Protein AF-0000000079921596 (afdb_homodimer)

Radius of gyration: 20.69 Å; Cα contacts (8 Å, |Δi|>4): 671; chains: 2; bounding box: 43×62×48 Å

Organism: NCBI:txid2079792

Nearest PDB structures (foldseek):
  1vl7-assembly1_B  TM=7.377E-01  e=8.335E-08  Nostoc sp. PCC 7120 = FACHB-418
  6vna-assembly1_A  TM=6.870E-01  e=4.150E-07  Paracoccus denitrificans PD1222
  6vna-assembly1_C  TM=7.448E-01  e=1.090E-05  Paracoccus denitrificans PD1222
  2ig6-assembly1_B  TM=7.227E-01  e=8.664E-06  Clostridium acetobutylicum
  2ig6-assembly1_A  TM=6.206E-01  e=4.112E-06  Clostridium acetobutylicum

Foldseek 3Di:
DDFDEKDFADDDLVVVLVVQLQFFWKKKWFADPVGDTDIDTFGWHAFPVGKIKGKAACPDPRNVRCCVPQWMKMKTDDPDNQDWIKIFIWGKDKAWPPRCQVVVLRGCCSHPNDDPDSVVVSVVCVVVGMMMIITDTDDMTTTIGDTDHPVRSVVVVVD/DDFDEKDFADDDLVVVLVVQLQFFWKKKWFADPVGDTDIDTFGWHAFPVGKIKGKAACPDPRNVRCCVPQWMKMKTDDPDNQDWIKIFIWGKDKAWPPRCLVVVLRGCCSHPNDDPDSVVVSVVCVVVGMMMIITDTDDMTTTIGDTDHPVRSVVVVVD

Structure (mmCIF, N/CA/C/O backbone):
data_AF-0000000079921596-model_v1
#
loop_
_entity.id
_entity.type
_entity.pdbx_description
1 polymer 'PPOX class F420-dependent oxidoreductase'
#
loop_
_atom_site.group_PDB
_atom_site.id
_atom_site.type_symbol
_atom_site.label_atom_id
_atom_site.label_alt_id
_atom_site.label_comp_id
_atom_site.label_asym_id
_atom_site.label_entity_id
_atom_site.label_seq_id
_atom_site.pdbx_PDB_ins_code
_atom_site.Cartn_x
_atom_site.Cartn_y
_atom_site.Cartn_z
_atom_site.occupancy
_atom_site.B_iso_or_equiv
_atom_site.auth_seq_id
_atom_site.auth_comp_id
_atom_site.auth_asym_id
_atom_site.auth_atom_id
_atom_site.pdbx_PDB_model_num
ATOM 1 N N . MET A 1 1 ? -17.672 24.047 -3.58 1 52.25 1 MET A N 1
ATOM 2 C CA . MET A 1 1 ? -17.781 22.641 -3.938 1 52.25 1 MET A CA 1
ATOM 3 C C . MET A 1 1 ? -17.984 21.781 -2.697 1 52.25 1 MET A C 1
ATOM 5 O O . MET A 1 1 ? -17.578 22.156 -1.599 1 52.25 1 MET A O 1
ATOM 9 N N . ALA A 1 2 ? -18.875 20.734 -2.793 1 68.12 2 ALA A N 1
ATOM 10 C CA . ALA A 1 2 ? -19.25 19.953 -1.618 1 68.12 2 ALA A CA 1
ATOM 11 C C . ALA A 1 2 ? -18.062 19.188 -1.064 1 68.12 2 ALA A C 1
ATOM 13 O O . ALA A 1 2 ? -17.25 18.656 -1.827 1 68.12 2 ALA A O 1
ATOM 14 N N . ARG A 1 3 ? -17.859 19.297 0.279 1 84.12 3 ARG A N 1
ATOM 15 C CA . ARG A 1 3 ? -16.812 18.578 0.989 1 84.12 3 ARG A CA 1
ATOM 16 C C . ARG A 1 3 ? -16.984 17.062 0.854 1 84.12 3 ARG A C 1
ATOM 18 O O . ARG A 1 3 ? -18.094 16.547 0.995 1 84.12 3 ARG A O 1
ATOM 25 N N . THR A 1 4 ? -15.906 16.359 0.378 1 88.38 4 THR A N 1
ATOM 26 C CA . THR A 1 4 ? -15.93 14.906 0.362 1 88.38 4 THR A CA 1
ATOM 27 C C . THR A 1 4 ? -15.734 14.352 1.77 1 88.38 4 THR A C 1
ATOM 29 O O . THR A 1 4 ? -14.695 14.57 2.393 1 88.38 4 THR A O 1
ATOM 32 N N . ILE A 1 5 ? -16.75 13.594 2.223 1 93.5 5 ILE A N 1
ATOM 33 C CA . ILE A 1 5 ? -16.703 13.055 3.576 1 93.5 5 ILE A CA 1
ATOM 34 C C . ILE A 1 5 ? -16.094 11.656 3.551 1 93.5 5 ILE A C 1
ATOM 36 O O . ILE A 1 5 ? -16.469 10.82 2.719 1 93.5 5 ILE A O 1
ATOM 40 N N . ALA A 1 6 ? -15.164 11.461 4.473 1 94.56 6 ALA A N 1
ATOM 41 C CA . ALA A 1 6 ? -14.57 10.133 4.621 1 94.56 6 ALA A CA 1
ATOM 42 C C . ALA A 1 6 ? -15.617 9.117 5.078 1 94.56 6 ALA A C 1
ATOM 44 O O . ALA A 1 6 ? -16.469 9.43 5.906 1 94.56 6 ALA A O 1
ATOM 45 N N . THR A 1 7 ? -15.547 7.938 4.578 1 94.69 7 THR A N 1
ATOM 46 C CA . THR A 1 7 ? -16.438 6.863 5.008 1 94.69 7 THR A CA 1
ATOM 47 C C . THR A 1 7 ? -15.625 5.676 5.527 1 94.69 7 THR A C 1
ATOM 49 O O . THR A 1 7 ? -14.477 5.48 5.137 1 94.69 7 THR A O 1
ATOM 52 N N . SER A 1 8 ? -16.156 4.934 6.449 1 96.81 8 SER A N 1
ATOM 53 C CA . SER A 1 8 ? -15.68 3.676 7.008 1 96.81 8 SER A CA 1
ATOM 54 C C . SER A 1 8 ? -16.828 2.707 7.254 1 96.8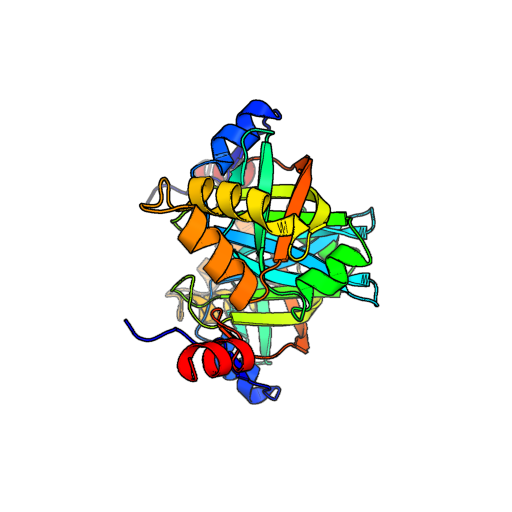1 8 SER A C 1
ATOM 56 O O . SER A 1 8 ? -17.547 2.826 8.25 1 96.81 8 SER A O 1
ATOM 58 N N . THR A 1 9 ? -16.969 1.777 6.395 1 98.06 9 THR A N 1
ATOM 59 C CA . THR A 1 9 ? -18.109 0.864 6.453 1 98.06 9 THR A CA 1
ATOM 60 C C . THR A 1 9 ? -17.672 -0.512 6.945 1 98.06 9 THR A C 1
ATOM 62 O O . THR A 1 9 ? -16.922 -1.216 6.262 1 98.06 9 THR A O 1
ATOM 65 N N . THR A 1 10 ? -18.109 -0.869 8.18 1 98.56 10 THR A N 1
ATOM 66 C CA . THR A 1 10 ? -17.844 -2.209 8.695 1 98.56 10 THR A CA 1
ATOM 67 C C . THR A 1 10 ? -18.609 -3.256 7.883 1 98.56 10 THR A C 1
ATOM 69 O O . THR A 1 10 ? -19.797 -3.09 7.613 1 98.56 10 THR A O 1
ATOM 72 N N . VAL A 1 11 ? -17.922 -4.285 7.535 1 98.75 11 VAL A N 1
ATOM 73 C CA . VAL A 1 11 ? -18.5 -5.297 6.656 1 98.75 11 VAL A CA 1
ATOM 74 C C . VAL A 1 11 ? -18.203 -6.691 7.207 1 98.75 11 VAL A C 1
ATOM 76 O O . VAL A 1 11 ? -17.25 -6.879 7.953 1 98.75 11 VAL A O 1
ATOM 79 N N . ASP A 1 12 ? -19.047 -7.621 6.859 1 98.5 12 ASP A N 1
ATOM 80 C CA . ASP A 1 12 ? -18.75 -9.008 7.203 1 98.5 12 ASP A CA 1
ATOM 81 C C . ASP A 1 12 ? -17.938 -9.688 6.102 1 98.5 12 ASP A C 1
ATOM 83 O O . ASP A 1 12 ? -17.531 -9.039 5.141 1 98.5 12 ASP A O 1
ATOM 87 N N . ARG A 1 13 ? -17.688 -10.93 6.242 1 98.19 13 ARG A N 1
ATOM 88 C CA . ARG A 1 13 ? -16.812 -11.664 5.336 1 98.19 13 ARG A CA 1
ATOM 89 C C . ARG A 1 13 ? -17.359 -11.664 3.916 1 98.19 13 ARG A C 1
ATOM 91 O O . ARG A 1 13 ? -16.625 -11.43 2.957 1 98.19 13 ARG A O 1
ATOM 98 N N . ASP A 1 14 ? -18.641 -11.969 3.779 1 98.56 14 ASP A N 1
ATOM 99 C CA . ASP A 1 14 ? -19.219 -12.008 2.443 1 98.56 14 ASP A CA 1
ATOM 100 C C . ASP A 1 14 ? -19.156 -10.641 1.773 1 98.56 14 ASP A C 1
ATOM 102 O O . ASP A 1 14 ? -18.859 -10.539 0.581 1 98.56 14 ASP A O 1
ATOM 106 N N . GLU A 1 15 ? -19.406 -9.625 2.516 1 98.81 15 GLU A N 1
ATOM 107 C CA . GLU A 1 15 ? -19.406 -8.258 1.993 1 98.81 15 GLU A CA 1
ATOM 108 C C . GLU A 1 15 ? -18.016 -7.832 1.558 1 98.81 15 GLU A C 1
ATOM 110 O O . GLU A 1 15 ? -17.859 -7.172 0.527 1 98.81 15 GLU A O 1
ATOM 115 N N . VAL A 1 16 ? -17.047 -8.164 2.369 1 98.88 16 VAL A N 1
ATOM 116 C CA . VAL A 1 16 ? -15.695 -7.754 1.996 1 98.88 16 VAL A CA 1
ATOM 117 C C . VAL A 1 16 ? -15.242 -8.531 0.766 1 98.88 16 VAL A C 1
ATOM 119 O O . VAL A 1 16 ? -14.57 -7.988 -0.112 1 98.88 16 VAL A O 1
ATOM 122 N N . LEU A 1 17 ? -15.586 -9.773 0.654 1 98.88 17 LEU A N 1
ATOM 123 C CA . LEU A 1 17 ? -15.227 -10.562 -0.521 1 98.88 17 LEU A CA 1
ATOM 124 C C . LEU A 1 17 ? -15.914 -10.016 -1.77 1 98.88 17 LEU A C 1
ATOM 126 O O . LEU A 1 17 ? -15.305 -9.945 -2.836 1 98.88 17 LEU A O 1
ATOM 130 N N . ASP A 1 18 ? -17.203 -9.633 -1.634 1 98.75 18 ASP A N 1
ATOM 131 C CA . ASP A 1 18 ? -17.922 -9.031 -2.75 1 98.75 18 ASP A CA 1
ATOM 132 C C . ASP A 1 18 ? -17.234 -7.75 -3.223 1 98.75 18 ASP A C 1
ATOM 134 O O . ASP A 1 18 ? -17.188 -7.465 -4.422 1 98.75 18 ASP A O 1
ATOM 138 N N . PHE A 1 19 ? -16.781 -7.066 -2.289 1 98.88 19 PHE A N 1
ATOM 139 C CA . PHE A 1 19 ? -16.109 -5.801 -2.602 1 98.88 19 PHE A CA 1
ATOM 140 C C . PHE A 1 19 ? -14.82 -6.039 -3.369 1 98.88 19 PHE A C 1
ATOM 142 O O . PHE A 1 19 ? -14.516 -5.324 -4.324 1 98.88 19 PHE A O 1
ATOM 149 N N . ILE A 1 20 ? -14.008 -7.102 -2.969 1 98.88 20 ILE A N 1
ATOM 150 C CA . ILE A 1 20 ? -12.656 -7.203 -3.506 1 98.88 20 ILE A CA 1
ATOM 151 C C . ILE A 1 20 ? -12.656 -8.094 -4.746 1 98.88 20 ILE A C 1
ATOM 153 O O . ILE A 1 20 ? -11.719 -8.062 -5.543 1 98.88 20 ILE A O 1
ATOM 157 N N . ARG A 1 21 ? -13.633 -8.852 -5.012 1 98.62 21 ARG A N 1
ATOM 158 C CA . ARG A 1 21 ? -13.656 -9.812 -6.109 1 98.62 21 ARG A CA 1
ATOM 159 C C . ARG A 1 21 ? -13.461 -9.117 -7.453 1 98.62 21 ARG A C 1
ATOM 161 O O . ARG A 1 21 ? -12.68 -9.578 -8.289 1 98.62 21 ARG A O 1
ATOM 168 N N . PRO A 1 22 ? -14.117 -7.988 -7.727 1 98.31 22 PRO A N 1
ATOM 169 C CA . PRO A 1 22 ? -13.93 -7.352 -9.031 1 98.31 22 PRO A CA 1
ATOM 170 C C . PRO A 1 22 ? -12.719 -6.426 -9.062 1 98.31 22 PRO A C 1
ATOM 172 O O . PRO A 1 22 ? -12.516 -5.703 -10.047 1 98.31 22 PRO A O 1
ATOM 175 N N . ARG A 1 23 ? -11.922 -6.391 -8.07 1 98.5 23 ARG A N 1
ATOM 176 C CA . ARG A 1 23 ? -10.789 -5.469 -7.965 1 98.5 23 ARG A CA 1
ATOM 177 C C . ARG A 1 23 ? -9.469 -6.223 -7.965 1 98.5 23 ARG A C 1
ATOM 179 O O . ARG A 1 23 ? -9.312 -7.219 -7.258 1 98.5 23 ARG A O 1
ATOM 186 N N . HIS A 1 24 ? -8.438 -5.676 -8.75 1 98.56 24 HIS A N 1
ATOM 187 C CA . HIS A 1 24 ? -7.246 -6.484 -8.992 1 98.56 24 HIS A CA 1
ATOM 188 C C . HIS A 1 24 ? -5.977 -5.699 -8.68 1 98.56 24 HIS A C 1
ATOM 190 O O . HIS A 1 24 ? -4.867 -6.227 -8.805 1 98.56 24 HIS A O 1
ATOM 196 N N . ARG A 1 25 ? -6.051 -4.414 -8.328 1 98.56 25 ARG A N 1
ATOM 197 C CA . ARG A 1 25 ? -4.91 -3.631 -7.863 1 98.56 25 ARG A CA 1
ATOM 198 C C . ARG A 1 25 ? -4.727 -3.771 -6.355 1 98.56 25 ARG A C 1
ATOM 200 O O . ARG A 1 25 ? -5.582 -3.346 -5.578 1 98.56 25 ARG A O 1
ATOM 207 N N . MET A 1 26 ? -3.617 -4.402 -5.949 1 98.81 26 MET A N 1
ATOM 208 C CA . MET A 1 26 ? -3.393 -4.727 -4.543 1 98.81 26 MET A CA 1
ATOM 209 C C . MET A 1 26 ? -1.971 -4.375 -4.125 1 98.81 26 MET A C 1
ATOM 211 O O . MET A 1 26 ? -1.068 -4.312 -4.961 1 98.81 26 MET A O 1
ATOM 215 N N . LEU A 1 27 ? -1.757 -4.035 -2.936 1 98.88 27 LEU A N 1
ATOM 216 C CA . LEU A 1 27 ? -0.451 -3.988 -2.287 1 98.88 27 LEU A CA 1
ATOM 217 C C . LEU A 1 27 ? -0.308 -5.113 -1.271 1 98.88 27 LEU A C 1
ATOM 219 O O . LEU A 1 27 ? -1.13 -5.242 -0.36 1 98.88 27 LEU A O 1
ATOM 223 N N . LEU A 1 28 ? 0.702 -5.934 -1.422 1 98.94 28 LEU A N 1
ATOM 224 C CA . LEU A 1 28 ? 0.987 -7.016 -0.485 1 98.94 28 LEU A CA 1
ATOM 225 C C . LEU A 1 28 ? 2.102 -6.621 0.478 1 98.94 28 LEU A C 1
ATOM 227 O O . LEU A 1 28 ? 3.164 -6.164 0.052 1 98.94 28 LEU A O 1
ATOM 231 N N . ALA A 1 29 ? 1.828 -6.773 1.72 1 98.94 29 ALA A N 1
ATOM 232 C CA . ALA A 1 29 ? 2.855 -6.633 2.748 1 98.94 29 ALA A CA 1
ATOM 233 C C . ALA A 1 29 ? 3.234 -7.988 3.338 1 98.94 29 ALA A C 1
ATOM 235 O O . ALA A 1 29 ? 2.381 -8.703 3.867 1 98.94 29 ALA A O 1
ATOM 236 N N . THR A 1 30 ? 4.445 -8.344 3.184 1 98.88 30 THR A N 1
ATOM 237 C CA . THR A 1 30 ? 5.055 -9.477 3.875 1 98.88 30 THR A CA 1
ATOM 238 C C . THR A 1 30 ? 6.07 -8.992 4.906 1 98.88 30 THR A C 1
ATOM 240 O O . THR A 1 30 ? 6.293 -7.785 5.051 1 98.88 30 THR A O 1
ATOM 243 N N . THR A 1 31 ? 6.633 -9.922 5.656 1 98.44 31 THR A N 1
ATOM 244 C CA . THR A 1 31 ? 7.5 -9.523 6.762 1 98.44 31 THR A CA 1
ATOM 245 C C . THR A 1 31 ? 8.961 -9.828 6.434 1 98.44 31 THR A C 1
ATOM 247 O O . THR A 1 31 ? 9.32 -10.977 6.164 1 98.44 31 THR A O 1
ATOM 250 N N . ARG A 1 32 ? 9.812 -8.773 6.52 1 97.31 32 ARG A N 1
ATOM 251 C CA . ARG A 1 32 ? 11.25 -8.961 6.363 1 97.31 32 ARG A CA 1
ATOM 252 C C . ARG A 1 32 ? 11.836 -9.703 7.559 1 97.31 32 ARG A C 1
ATOM 254 O O . ARG A 1 32 ? 11.164 -9.891 8.578 1 97.31 32 ARG A O 1
ATOM 261 N 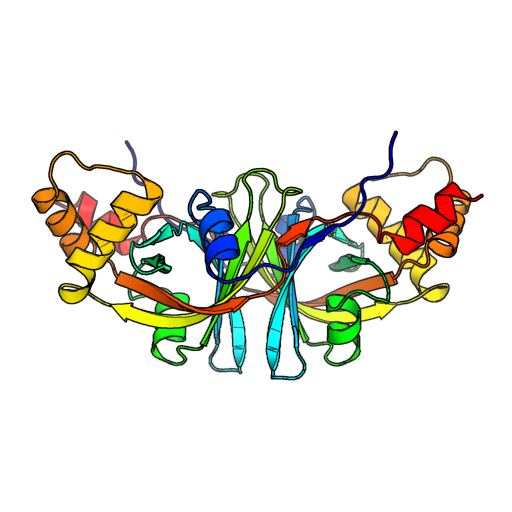N . ALA A 1 33 ? 13.094 -10.086 7.402 1 96.25 33 ALA A N 1
ATOM 262 C CA . ALA A 1 33 ? 13.789 -10.789 8.477 1 96.25 33 ALA A CA 1
ATOM 263 C C . ALA A 1 33 ? 13.891 -9.922 9.727 1 96.25 33 ALA A C 1
ATOM 265 O O . ALA A 1 33 ? 13.914 -10.438 10.852 1 96.25 33 ALA A O 1
ATOM 266 N N . ASP A 1 34 ? 13.883 -8.648 9.617 1 94.31 34 ASP A N 1
ATOM 267 C CA . ASP A 1 34 ? 14.016 -7.75 10.75 1 94.31 34 ASP A CA 1
ATOM 268 C C . ASP A 1 34 ? 12.656 -7.402 11.352 1 94.31 34 ASP A C 1
ATOM 270 O O . ASP A 1 34 ? 12.555 -6.547 12.227 1 94.31 34 ASP A O 1
ATOM 274 N N . GLY A 1 35 ? 11.641 -7.949 10.797 1 95.31 35 GLY A N 1
ATOM 275 C CA . GLY A 1 35 ? 10.312 -7.777 11.352 1 95.31 35 GLY A CA 1
ATOM 276 C C . GLY A 1 35 ? 9.531 -6.656 10.688 1 95.31 35 GLY A C 1
ATOM 277 O O . GLY A 1 35 ? 8.328 -6.508 10.93 1 95.31 35 GLY A O 1
ATOM 278 N N . ARG A 1 36 ? 10.188 -5.875 9.867 1 96 36 ARG A N 1
ATOM 279 C CA . ARG A 1 36 ? 9.531 -4.754 9.195 1 96 36 ARG A CA 1
ATOM 280 C C . ARG A 1 36 ? 8.812 -5.219 7.93 1 96 36 ARG A C 1
ATOM 282 O O . ARG A 1 36 ? 9.102 -6.297 7.41 1 96 36 ARG A O 1
ATOM 289 N N . PRO A 1 37 ? 7.918 -4.43 7.484 1 98.44 37 PRO A N 1
ATOM 290 C CA . PRO A 1 37 ? 7.176 -4.863 6.297 1 98.44 37 PRO A CA 1
ATOM 291 C C . PRO A 1 37 ? 7.984 -4.723 5.012 1 98.44 37 PRO A C 1
ATOM 293 O O . PRO A 1 37 ? 8.773 -3.785 4.875 1 98.44 37 PRO A O 1
ATOM 296 N N . GLN A 1 38 ? 7.895 -5.648 4.148 1 98.69 38 GLN A N 1
ATOM 297 C CA . GLN A 1 38 ? 8.242 -5.566 2.732 1 98.69 38 GLN A CA 1
ATOM 298 C C . GLN A 1 38 ? 6.992 -5.477 1.863 1 98.69 38 GLN A C 1
ATOM 300 O O . GLN A 1 38 ? 6.145 -6.375 1.887 1 98.69 38 GLN A O 1
ATOM 305 N N . MET A 1 39 ? 6.883 -4.363 1.099 1 98.81 39 MET A N 1
ATOM 306 C CA . MET A 1 39 ? 5.629 -4.094 0.401 1 98.81 39 MET A CA 1
ATOM 307 C C . MET A 1 39 ? 5.848 -4.039 -1.107 1 98.81 39 MET A C 1
ATOM 309 O O . MET A 1 39 ? 6.859 -3.508 -1.573 1 98.81 39 MET A O 1
ATOM 313 N N . SER A 1 40 ? 4.836 -4.523 -1.838 1 98.06 40 SER A N 1
ATOM 314 C CA . SER A 1 40 ? 4.922 -4.512 -3.295 1 98.06 40 SER A CA 1
ATOM 315 C C . SER A 1 40 ? 3.539 -4.387 -3.93 1 98.06 40 SER A C 1
ATOM 317 O O . SER A 1 40 ? 2.598 -5.066 -3.516 1 98.06 40 SER A O 1
ATOM 319 N N . PRO A 1 41 ? 3.408 -3.49 -4.926 1 98.31 41 PRO A N 1
ATOM 320 C CA . PRO A 1 41 ? 2.199 -3.561 -5.75 1 98.31 41 PRO A CA 1
ATOM 321 C C . PRO A 1 41 ? 2.104 -4.859 -6.547 1 98.31 41 PRO A C 1
ATOM 323 O O . PRO A 1 41 ? 3.1 -5.316 -7.109 1 98.31 41 PRO A O 1
ATOM 326 N N . VAL A 1 42 ? 0.919 -5.434 -6.535 1 98.38 42 VAL A N 1
ATOM 327 C CA . VAL A 1 42 ? 0.708 -6.699 -7.223 1 98.38 42 VAL A CA 1
ATOM 328 C C . VAL A 1 42 ? -0.663 -6.703 -7.895 1 98.38 42 VAL A C 1
ATOM 330 O O . VAL A 1 42 ? -1.531 -5.895 -7.551 1 98.38 42 VAL A O 1
ATOM 333 N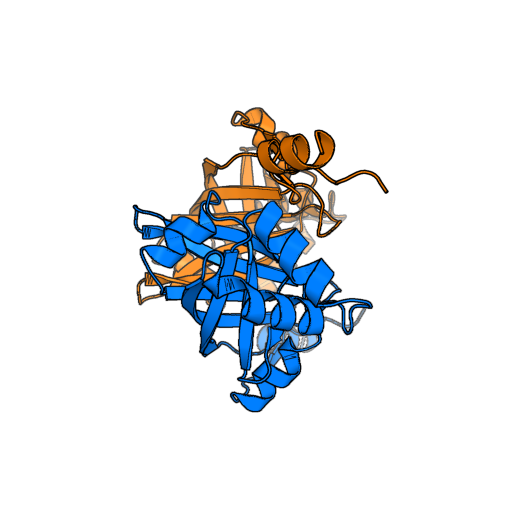 N . THR A 1 43 ? -0.773 -7.512 -8.906 1 98 43 THR A N 1
ATOM 334 C CA . THR A 1 43 ? -2.086 -7.926 -9.391 1 98 43 THR A CA 1
ATOM 335 C C . THR A 1 43 ? -2.562 -9.18 -8.656 1 98 43 THR A C 1
ATOM 337 O O . THR A 1 43 ? -1.802 -10.133 -8.492 1 98 43 THR A O 1
ATOM 340 N N . GLY A 1 44 ? -3.779 -9.18 -8.148 1 98.69 44 GLY A N 1
ATOM 341 C CA . GLY A 1 44 ? -4.336 -10.336 -7.469 1 98.69 44 GLY A CA 1
ATOM 342 C C . GLY A 1 44 ? -5.82 -10.523 -7.727 1 98.69 44 GLY A C 1
ATOM 343 O O . GLY A 1 44 ? -6.465 -9.656 -8.32 1 98.69 44 GLY A O 1
ATOM 344 N N . GLY A 1 45 ? -6.336 -11.641 -7.379 1 98.75 45 GLY A N 1
ATOM 345 C CA . GLY A 1 45 ? -7.746 -11.984 -7.453 1 98.75 45 GLY A CA 1
ATOM 346 C C . GLY A 1 45 ? -8.234 -12.75 -6.238 1 98.75 45 GLY A C 1
ATOM 347 O O . GLY A 1 45 ? -7.504 -12.906 -5.262 1 98.75 45 GLY A O 1
ATOM 348 N N . VAL A 1 46 ? -9.516 -13.086 -6.293 1 98.88 46 VAL A N 1
ATOM 349 C CA . VAL A 1 46 ? -10.148 -13.883 -5.246 1 98.88 46 VAL A CA 1
ATOM 350 C C . VAL A 1 46 ? -10.688 -15.18 -5.836 1 98.88 46 VAL A C 1
ATOM 352 O O . VAL A 1 46 ? -11.547 -15.164 -6.719 1 98.88 46 VAL A O 1
ATOM 355 N N . ASP A 1 47 ? -10.164 -16.312 -5.344 1 98.56 47 ASP A N 1
ATOM 356 C CA . ASP A 1 47 ? -10.586 -17.578 -5.914 1 98.56 47 ASP A CA 1
ATOM 357 C C . ASP A 1 47 ? -11.945 -18.016 -5.363 1 98.56 47 ASP A C 1
ATOM 359 O O . ASP A 1 47 ? -12.562 -17.281 -4.586 1 98.56 47 ASP A O 1
ATOM 363 N N . ALA A 1 48 ? -12.422 -19.172 -5.734 1 97.31 48 ALA A N 1
ATOM 364 C CA . ALA A 1 48 ? -13.766 -19.641 -5.418 1 97.31 48 ALA A CA 1
ATOM 365 C C . ALA A 1 48 ? -13.938 -19.844 -3.916 1 97.31 48 ALA A C 1
ATOM 367 O O . ALA A 1 48 ? -15.055 -19.75 -3.396 1 97.31 48 ALA A O 1
ATOM 368 N N . GLU A 1 49 ? -12.891 -20.094 -3.195 1 97.62 49 GLU A N 1
ATOM 369 C CA . GLU A 1 49 ? -12.953 -20.344 -1.76 1 97.62 49 GLU A CA 1
ATOM 370 C C . GLU A 1 49 ? -12.805 -19.062 -0.965 1 97.62 49 GLU A C 1
ATOM 372 O O . GLU A 1 49 ? -12.836 -19.078 0.267 1 97.62 49 GLU A O 1
ATOM 377 N N . GLY A 1 50 ? -12.633 -17.953 -1.623 1 98.56 50 GLY A N 1
ATOM 378 C CA . GLY A 1 50 ? -12.539 -16.656 -0.961 1 98.56 50 GLY A CA 1
ATOM 379 C C . GLY A 1 50 ? -11.125 -16.312 -0.543 1 98.56 50 GLY A C 1
ATOM 380 O O . GLY A 1 50 ? -10.93 -15.477 0.342 1 98.56 50 GLY A O 1
ATOM 381 N N . ARG A 1 51 ? -10.164 -17 -1.102 1 98.88 51 ARG A N 1
ATOM 382 C CA . ARG A 1 51 ? -8.766 -16.672 -0.83 1 98.88 51 ARG A CA 1
ATOM 383 C C . ARG A 1 51 ? -8.219 -15.695 -1.86 1 98.88 51 ARG A C 1
ATOM 385 O O . ARG A 1 51 ? -8.609 -15.734 -3.031 1 98.88 51 ARG A O 1
ATOM 392 N N . ILE A 1 52 ? -7.316 -14.828 -1.404 1 98.94 52 ILE A N 1
ATOM 393 C CA . ILE A 1 52 ? -6.605 -13.945 -2.32 1 98.94 52 ILE A CA 1
ATOM 394 C C . ILE A 1 52 ? -5.453 -14.695 -2.979 1 98.94 52 ILE A C 1
ATOM 396 O O . ILE A 1 52 ? -4.676 -15.375 -2.299 1 98.94 52 ILE A O 1
ATOM 400 N N . VAL A 1 53 ? -5.355 -14.602 -4.332 1 98.94 53 VAL A N 1
ATOM 401 C CA . VAL A 1 53 ? -4.332 -15.328 -5.082 1 98.94 53 VAL A CA 1
ATOM 402 C C . VAL A 1 53 ? -3.494 -14.336 -5.891 1 98.94 53 VAL A C 1
ATOM 404 O O . VAL A 1 53 ? -4.035 -13.445 -6.547 1 98.94 53 VAL A O 1
ATOM 407 N N . ILE A 1 54 ? -2.197 -14.516 -5.812 1 98.94 54 ILE A N 1
ATOM 408 C CA . ILE A 1 54 ? -1.213 -13.648 -6.449 1 98.94 54 ILE A CA 1
ATOM 409 C C . ILE A 1 54 ? -0.161 -14.492 -7.164 1 98.94 54 ILE A C 1
ATOM 411 O O . ILE A 1 54 ? 0.455 -15.367 -6.555 1 98.94 54 ILE A O 1
ATOM 415 N N . SER A 1 55 ? 0.033 -14.242 -8.453 1 98.75 55 SER A N 1
ATOM 416 C CA . SER A 1 55 ? 1.095 -14.883 -9.219 1 98.75 55 SER A CA 1
ATOM 417 C C . SER A 1 55 ? 2.436 -14.195 -8.992 1 98.75 55 SER A C 1
ATOM 419 O O . SER A 1 55 ? 2.506 -12.961 -8.961 1 98.75 55 SER A O 1
ATOM 421 N N . THR A 1 56 ? 3.465 -14.945 -8.797 1 98.38 56 THR A N 1
ATOM 422 C CA . THR A 1 56 ? 4.793 -14.406 -8.523 1 98.38 56 THR A CA 1
ATOM 423 C C . THR A 1 56 ? 5.875 -15.391 -8.945 1 98.38 56 THR A C 1
ATOM 425 O O . THR A 1 56 ? 5.66 -16.219 -9.828 1 98.38 56 THR A O 1
ATOM 428 N N . TYR A 1 57 ? 7.082 -15.18 -8.555 1 97.75 57 TYR A N 1
ATOM 429 C CA . TYR A 1 57 ? 8.242 -16.016 -8.82 1 97.75 57 TYR A CA 1
ATOM 430 C C . TYR A 1 57 ? 8.953 -16.391 -7.527 1 97.75 57 TYR A C 1
ATOM 432 O O . TYR A 1 57 ? 8.945 -15.625 -6.566 1 97.75 57 TYR A O 1
ATOM 440 N N . PRO A 1 58 ? 9.594 -17.547 -7.562 1 97.25 58 PRO A N 1
ATOM 441 C CA . PRO A 1 58 ? 10.25 -18.031 -6.344 1 97.25 58 PRO A CA 1
ATOM 442 C C . PRO A 1 58 ? 11.328 -17.062 -5.844 1 97.25 58 PRO A C 1
ATOM 444 O O . PRO A 1 58 ? 11.562 -16.969 -4.637 1 97.25 58 PRO A O 1
ATOM 447 N N . ALA A 1 59 ? 11.938 -16.328 -6.715 1 94.88 59 ALA A N 1
ATOM 448 C CA . ALA A 1 59 ? 13.125 -15.555 -6.352 1 94.88 59 ALA A CA 1
ATOM 449 C C . ALA A 1 59 ? 12.727 -14.195 -5.773 1 94.88 59 ALA A C 1
ATOM 451 O O . ALA A 1 59 ? 13.586 -13.445 -5.293 1 94.88 59 ALA A O 1
ATOM 452 N N . ARG A 1 60 ? 11.477 -13.883 -5.836 1 96.56 60 ARG A N 1
ATOM 453 C CA . ARG A 1 60 ? 11.047 -12.578 -5.34 1 96.56 60 ARG A CA 1
ATOM 454 C C . ARG A 1 60 ? 11.078 -12.531 -3.816 1 96.56 60 ARG A C 1
ATOM 456 O O . ARG A 1 60 ? 10.742 -13.516 -3.154 1 96.56 60 ARG A O 1
ATOM 463 N N . SER A 1 61 ? 11.391 -11.367 -3.232 1 96.88 61 SER A N 1
ATOM 464 C CA . SER A 1 61 ? 11.445 -11.172 -1.788 1 96.88 61 SER A CA 1
ATOM 465 C C . SER A 1 61 ? 10.117 -11.539 -1.127 1 96.88 61 SER A C 1
ATOM 467 O O . SER A 1 61 ? 10.102 -12.188 -0.079 1 96.88 61 SER A O 1
ATOM 469 N N . LYS A 1 62 ? 8.977 -11.141 -1.727 1 98.12 62 LYS A N 1
ATOM 470 C CA . LYS A 1 62 ? 7.672 -11.414 -1.144 1 98.12 62 LYS A CA 1
ATOM 471 C C . LYS A 1 62 ? 7.438 -12.922 -1.011 1 98.12 62 LYS A C 1
ATOM 473 O O . LYS A 1 62 ? 6.828 -13.375 -0.041 1 98.12 62 LYS A O 1
ATOM 478 N N . THR A 1 63 ? 7.887 -13.664 -1.993 1 98.5 63 THR A N 1
ATOM 479 C CA . THR A 1 63 ? 7.73 -15.117 -1.952 1 98.5 63 THR A CA 1
ATOM 480 C C . THR A 1 63 ? 8.531 -15.719 -0.797 1 98.5 63 THR A C 1
ATOM 482 O O . THR A 1 63 ? 7.992 -16.5 -0.005 1 98.5 63 THR A O 1
ATOM 485 N N . ARG A 1 64 ? 9.773 -15.328 -0.683 1 98.38 64 ARG A N 1
ATOM 486 C CA . ARG A 1 64 ? 10.641 -15.812 0.389 1 98.38 64 ARG A CA 1
ATOM 487 C C . ARG A 1 64 ? 10.102 -15.398 1.755 1 98.38 64 ARG A C 1
ATOM 489 O O . ARG A 1 64 ? 10.062 -16.203 2.684 1 98.38 64 ARG A O 1
ATOM 496 N N . ASN A 1 65 ? 9.727 -14.164 1.877 1 98.81 65 ASN A N 1
ATOM 497 C CA . ASN A 1 65 ? 9.18 -13.656 3.133 1 98.81 65 ASN A CA 1
ATOM 498 C C . ASN A 1 65 ? 7.938 -14.43 3.559 1 98.81 65 ASN A C 1
ATOM 500 O O . ASN A 1 65 ? 7.824 -14.844 4.715 1 98.81 65 ASN A O 1
ATOM 504 N N . ALA A 1 66 ? 7 -14.625 2.588 1 98.81 66 ALA A N 1
ATOM 505 C CA . ALA A 1 66 ? 5.734 -15.289 2.889 1 98.81 66 ALA A CA 1
ATOM 506 C C . ALA A 1 66 ? 5.953 -16.75 3.27 1 98.81 66 ALA A C 1
ATOM 508 O O . ALA A 1 66 ? 5.23 -17.297 4.102 1 98.81 66 ALA A O 1
ATOM 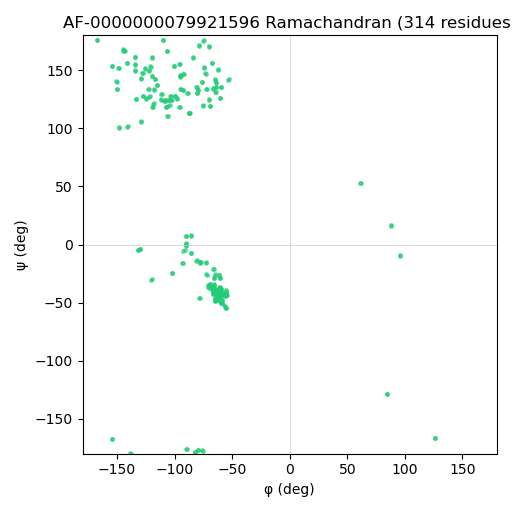509 N N . ALA A 1 67 ? 6.941 -17.359 2.643 1 98.69 67 ALA A N 1
ATOM 510 C CA . ALA A 1 67 ? 7.277 -18.734 2.992 1 98.69 67 ALA A CA 1
ATOM 511 C C . ALA A 1 67 ? 7.816 -18.828 4.418 1 98.69 67 ALA A C 1
ATOM 513 O O . ALA A 1 67 ? 7.551 -19.797 5.125 1 98.69 67 ALA A O 1
ATOM 514 N N . ARG A 1 68 ? 8.531 -17.859 4.816 1 98.5 68 ARG A N 1
ATOM 515 C CA . ARG A 1 68 ? 9.141 -17.828 6.141 1 98.5 68 ARG A CA 1
ATOM 516 C C . ARG A 1 68 ? 8.125 -17.438 7.207 1 98.5 68 ARG A C 1
ATOM 518 O O . ARG A 1 68 ? 8.086 -18.047 8.281 1 98.5 68 ARG A O 1
ATOM 525 N N . ASP A 1 69 ? 7.355 -16.469 7.008 1 98.44 69 ASP A N 1
ATOM 526 C CA . ASP A 1 69 ? 6.324 -15.945 7.895 1 98.44 69 ASP A CA 1
ATOM 527 C C . ASP A 1 69 ? 4.996 -15.797 7.16 1 98.44 69 ASP A C 1
ATOM 529 O O . ASP A 1 69 ? 4.832 -14.883 6.344 1 98.44 69 ASP A O 1
ATOM 533 N N . PRO A 1 70 ? 4.043 -16.641 7.41 1 98.62 70 PRO A N 1
ATOM 534 C CA . PRO A 1 70 ? 2.822 -16.688 6.605 1 98.62 70 PRO A CA 1
ATOM 535 C C . PRO A 1 70 ? 1.897 -15.5 6.871 1 98.62 70 PRO A C 1
ATOM 537 O O . PRO A 1 70 ? 0.917 -15.305 6.148 1 98.62 70 PRO A O 1
ATOM 540 N N . HIS A 1 71 ? 2.082 -14.742 7.961 1 98.44 71 HIS A N 1
ATOM 541 C CA . HIS A 1 71 ? 1.218 -13.609 8.258 1 98.44 71 HIS A CA 1
ATOM 542 C C . HIS A 1 71 ? 1.433 -12.477 7.262 1 98.44 71 HIS A C 1
ATOM 544 O O . HIS A 1 71 ? 2.533 -11.93 7.164 1 98.44 71 HIS A O 1
ATOM 550 N N . THR A 1 72 ? 0.416 -12.109 6.535 1 98.88 72 THR A N 1
ATOM 551 C CA . THR A 1 72 ? 0.504 -11.086 5.5 1 98.88 72 THR A CA 1
ATOM 552 C C . THR A 1 72 ? -0.668 -10.117 5.602 1 98.88 72 THR A C 1
ATOM 554 O O . THR A 1 72 ? -1.65 -10.391 6.293 1 98.88 72 THR A O 1
ATOM 557 N N . SER A 1 73 ? -0.558 -8.953 5.012 1 98.94 73 SER A N 1
ATOM 558 C CA . SER A 1 73 ? -1.628 -7.98 4.828 1 98.94 73 SER A CA 1
ATOM 559 C C . SER A 1 73 ? -1.726 -7.531 3.375 1 98.94 73 SER A C 1
ATOM 561 O O . SER A 1 73 ? -0.71 -7.414 2.686 1 98.94 73 SER A O 1
ATOM 563 N N . VAL A 1 74 ? -2.922 -7.324 2.92 1 98.94 74 VAL A N 1
ATOM 564 C CA . VAL A 1 74 ? -3.195 -6.867 1.562 1 98.94 74 VAL A CA 1
ATOM 565 C C . VAL A 1 74 ? -4.102 -5.641 1.601 1 98.94 74 VAL A C 1
ATOM 567 O O . VAL A 1 74 ? -5.117 -5.637 2.299 1 98.94 74 VAL A O 1
ATOM 570 N N . VAL A 1 75 ? -3.717 -4.609 0.952 1 98.94 75 VAL A N 1
ATOM 571 C CA . VAL A 1 75 ? -4.637 -3.512 0.672 1 98.94 75 VAL A CA 1
ATOM 572 C C . VAL A 1 75 ? -5.188 -3.648 -0.746 1 98.94 75 VAL A C 1
ATOM 574 O O . VAL A 1 75 ? -4.422 -3.768 -1.707 1 98.94 75 VAL A O 1
ATOM 577 N N . VAL A 1 76 ? -6.473 -3.648 -0.879 1 98.94 76 VAL A N 1
ATOM 578 C CA . VAL A 1 76 ? -7.141 -3.73 -2.174 1 98.94 76 VAL A CA 1
ATOM 579 C C . VAL A 1 76 ? -7.691 -2.361 -2.561 1 98.94 76 VAL A C 1
ATOM 581 O O . VAL A 1 76 ? -8.5 -1.781 -1.828 1 98.94 76 VAL A O 1
ATOM 584 N N . PHE A 1 77 ? -7.25 -1.938 -3.752 1 98.69 77 PHE A N 1
ATOM 585 C CA . PHE A 1 77 ? -7.625 -0.615 -4.238 1 98.69 77 PHE A CA 1
ATOM 586 C C . PHE A 1 77 ? -8.766 -0.712 -5.246 1 98.69 77 PHE A C 1
ATOM 588 O O . PHE A 1 77 ? -8.891 -1.715 -5.953 1 98.69 77 PHE A O 1
ATOM 595 N N . SER A 1 78 ? -9.523 0.409 -5.309 1 98.19 78 SER A N 1
ATOM 596 C CA . SER A 1 78 ? -10.328 0.648 -6.5 1 98.19 78 SER A CA 1
ATOM 597 C C . SER A 1 78 ? -9.477 1.188 -7.645 1 98.19 78 SER A C 1
ATOM 599 O O . SER A 1 78 ? -8.297 1.486 -7.457 1 98.19 78 SER A O 1
ATOM 601 N N . ASP A 1 79 ? -10.086 1.27 -8.852 1 95.38 79 ASP A N 1
ATOM 602 C CA . ASP A 1 79 ? -9.344 1.761 -10.008 1 95.38 79 ASP A CA 1
ATOM 603 C C . ASP A 1 79 ? -8.977 3.234 -9.844 1 95.38 79 ASP A C 1
ATOM 605 O O . ASP A 1 79 ? -7.875 3.65 -10.203 1 95.38 79 ASP A O 1
ATOM 609 N N . ASP A 1 80 ? -9.953 3.947 -9.297 1 94.94 80 ASP A N 1
ATOM 610 C CA . ASP A 1 80 ? -9.633 5.336 -8.969 1 94.94 80 ASP A CA 1
ATOM 611 C C . ASP A 1 80 ? -8.859 5.43 -7.66 1 94.94 80 ASP A C 1
ATOM 613 O O . ASP A 1 80 ? -9.242 4.816 -6.66 1 94.94 80 ASP A O 1
ATOM 617 N N . TRP A 1 81 ? -7.824 6.152 -7.629 1 93.38 81 TRP A N 1
ATOM 618 C CA . TRP A 1 81 ? -6.953 6.27 -6.465 1 93.38 81 TRP A CA 1
ATOM 619 C C . TRP A 1 81 ? -7.742 6.699 -5.23 1 93.38 81 TRP A C 1
ATOM 621 O O . TRP A 1 81 ? -7.457 6.254 -4.117 1 93.38 81 TRP A O 1
ATOM 631 N N . ASP A 1 82 ? -8.695 7.609 -5.379 1 93.5 82 ASP A N 1
ATOM 632 C CA . ASP A 1 82 ? -9.453 8.133 -4.242 1 93.5 82 ASP A CA 1
ATOM 633 C C . ASP A 1 82 ? -10.703 7.293 -3.984 1 93.5 82 ASP A C 1
ATOM 635 O O . ASP A 1 82 ? -11.578 7.699 -3.211 1 93.5 82 ASP A O 1
ATOM 639 N N . GLY A 1 83 ? -10.828 6.18 -4.691 1 97.12 83 GLY A N 1
ATOM 640 C CA . GLY A 1 83 ? -11.953 5.285 -4.461 1 97.12 83 GLY A CA 1
ATOM 641 C C . GLY A 1 83 ? -11.812 4.473 -3.188 1 97.12 83 GLY A C 1
ATOM 642 O O . GLY A 1 83 ? -10.797 4.566 -2.49 1 97.12 83 GLY A O 1
ATOM 643 N N . PRO A 1 84 ? -12.867 3.707 -2.879 1 98.5 84 PRO A N 1
ATOM 644 C CA . PRO A 1 84 ? -12.844 2.891 -1.662 1 98.5 84 PRO A CA 1
ATOM 645 C C . PRO A 1 84 ? -11.734 1.841 -1.68 1 98.5 84 PRO A C 1
ATOM 647 O O . PRO A 1 84 ? -11.352 1.362 -2.75 1 98.5 84 PRO A O 1
ATOM 650 N N . TRP A 1 85 ? -11.258 1.489 -0.547 1 98.88 85 TRP A N 1
ATOM 651 C CA . TRP A 1 85 ? -10.227 0.48 -0.353 1 98.88 85 TRP A CA 1
ATOM 652 C C . TRP A 1 85 ? -10.461 -0.301 0.936 1 98.88 85 TRP A C 1
ATOM 654 O O . TRP A 1 85 ? -11.281 0.096 1.768 1 98.88 85 TRP A O 1
ATOM 664 N N . VAL A 1 86 ? -9.766 -1.384 1.114 1 98.94 86 VAL A N 1
ATOM 665 C CA . VAL A 1 86 ? -9.859 -2.178 2.334 1 98.94 86 VAL A CA 1
ATOM 666 C C . VAL A 1 86 ? -8.531 -2.881 2.594 1 98.94 86 VAL A C 1
ATOM 668 O O . VAL A 1 86 ? -7.836 -3.279 1.655 1 98.94 86 VAL A O 1
ATOM 671 N N . GLN A 1 87 ? -8.148 -2.939 3.814 1 98.94 87 GLN A N 1
ATOM 672 C CA . GLN A 1 87 ? -7.031 -3.783 4.227 1 98.94 87 GLN A CA 1
ATOM 673 C C . GLN A 1 87 ? -7.523 -5.137 4.738 1 98.94 87 GLN A C 1
ATOM 675 O O . GLN A 1 87 ? -8.453 -5.199 5.543 1 98.94 87 GLN A O 1
ATOM 680 N N . ILE A 1 88 ? -6.895 -6.172 4.293 1 98.94 88 ILE A N 1
ATOM 681 C CA . ILE A 1 88 ? -7.195 -7.543 4.691 1 98.94 88 ILE A CA 1
ATOM 682 C C . ILE A 1 88 ? -5.934 -8.211 5.223 1 98.94 88 ILE A C 1
ATOM 684 O O . ILE A 1 88 ? -4.895 -8.211 4.559 1 98.94 88 ILE A O 1
ATOM 688 N N . ASP A 1 89 ? -6 -8.742 6.387 1 98.81 89 ASP A N 1
ATOM 689 C CA . ASP A 1 89 ? -4.949 -9.602 6.926 1 98.81 89 ASP A CA 1
ATOM 690 C C . ASP A 1 89 ? -5.266 -11.078 6.688 1 98.81 89 ASP A C 1
ATOM 692 O O . ASP A 1 89 ? -6.434 -11.469 6.684 1 98.81 89 ASP A O 1
ATOM 696 N N . GLY A 1 90 ? -4.238 -11.789 6.469 1 98.88 90 GLY A N 1
ATOM 697 C CA . GLY A 1 90 ? -4.461 -13.211 6.25 1 98.88 90 GLY A CA 1
ATOM 698 C C . GLY A 1 90 ? -3.184 -14.031 6.305 1 98.88 90 GLY A C 1
ATOM 699 O O . GLY A 1 90 ? -2.092 -13.477 6.445 1 98.88 90 GLY A O 1
ATOM 700 N N . ASP A 1 91 ? -3.336 -15.312 6.195 1 98.88 91 ASP A N 1
ATOM 701 C CA . ASP A 1 91 ? -2.234 -16.266 6.219 1 98.88 91 ASP A CA 1
ATOM 702 C C . ASP A 1 91 ? -1.921 -16.781 4.816 1 98.88 91 ASP A C 1
ATOM 704 O O . ASP A 1 91 ? -2.803 -17.297 4.125 1 98.88 91 ASP A O 1
ATOM 708 N N . ALA A 1 92 ? -0.667 -16.672 4.473 1 98.94 92 ALA A N 1
ATOM 709 C CA . ALA A 1 92 ? -0.231 -17.031 3.125 1 98.94 92 ALA A CA 1
ATOM 710 C C . ALA A 1 92 ? 0.282 -18.469 3.08 1 98.94 92 ALA A C 1
ATOM 712 O O . ALA A 1 92 ? 0.901 -18.938 4.035 1 98.94 92 ALA A O 1
ATOM 713 N N . GLU A 1 93 ? 0.03 -19.094 2.043 1 98.88 93 GLU A N 1
ATOM 714 C CA . GLU A 1 93 ? 0.71 -20.297 1.573 1 98.88 93 GLU A CA 1
ATOM 715 C C . GLU A 1 93 ? 1.4 -20.062 0.234 1 98.88 93 GLU A C 1
ATOM 717 O O . GLU A 1 93 ? 0.829 -19.422 -0.659 1 98.88 93 GLU A O 1
ATOM 722 N N . VAL A 1 94 ? 2.635 -20.516 0.166 1 98.94 94 VAL A N 1
ATOM 723 C CA . VAL A 1 94 ? 3.373 -20.391 -1.087 1 98.94 94 VAL A CA 1
ATOM 724 C C . VAL A 1 94 ? 3.404 -21.75 -1.793 1 98.94 94 VAL A C 1
ATOM 726 O O . VAL A 1 94 ? 3.795 -22.75 -1.199 1 98.94 94 VAL A O 1
ATOM 729 N N . LEU A 1 95 ? 2.932 -21.766 -3.041 1 98.88 95 LEU A N 1
ATOM 730 C CA . LEU A 1 95 ? 3.014 -22.953 -3.896 1 98.88 95 LEU A CA 1
ATOM 731 C C . LEU A 1 95 ? 3.99 -22.719 -5.047 1 98.88 95 LEU A C 1
ATOM 733 O O . LEU A 1 95 ? 3.906 -21.703 -5.746 1 98.88 95 LEU A O 1
ATOM 737 N N . ASN A 1 96 ? 4.875 -23.656 -5.176 1 98.69 96 ASN A N 1
ATOM 738 C CA . ASN A 1 96 ? 5.789 -23.656 -6.312 1 98.69 96 ASN A CA 1
ATOM 739 C C . ASN A 1 96 ? 5.418 -24.734 -7.332 1 98.69 96 ASN A C 1
ATOM 741 O O . ASN A 1 96 ? 4.547 -25.562 -7.074 1 98.69 96 ASN A O 1
ATOM 745 N N . MET A 1 97 ? 6.043 -24.609 -8.547 1 98.12 97 MET A N 1
ATOM 746 C CA . MET A 1 97 ? 5.789 -25.625 -9.562 1 98.12 97 MET A CA 1
ATOM 747 C C . MET A 1 97 ? 6.312 -26.984 -9.109 1 98.12 97 MET A C 1
ATOM 749 O O . MET A 1 97 ? 7.352 -27.078 -8.445 1 98.12 97 MET A O 1
ATOM 753 N N . PRO A 1 98 ? 5.582 -28.094 -9.344 1 98.06 98 PRO A N 1
ATOM 754 C CA . PRO A 1 98 ? 4.391 -28.141 -10.195 1 98.06 98 PRO A CA 1
ATOM 755 C C . PRO A 1 98 ? 3.098 -27.922 -9.414 1 98.06 98 PRO A C 1
ATOM 757 O O . PRO A 1 98 ? 2.027 -27.781 -10.008 1 98.06 98 PRO A O 1
ATOM 760 N N . GLU A 1 99 ? 3.197 -27.828 -8.094 1 98.56 99 GLU A N 1
ATOM 761 C CA . GLU A 1 99 ? 2.014 -27.766 -7.242 1 98.56 99 GLU A CA 1
ATOM 762 C C . GLU A 1 99 ? 1.235 -26.484 -7.48 1 98.56 99 GLU A C 1
ATOM 764 O O . GLU A 1 99 ? 0.041 -26.406 -7.184 1 98.56 99 GLU A O 1
ATOM 769 N N . ALA A 1 100 ? 1.877 -25.469 -8.023 1 98.75 100 ALA A N 1
ATOM 770 C CA . ALA A 1 100 ? 1.259 -24.172 -8.219 1 98.75 100 ALA A CA 1
ATOM 771 C C . ALA A 1 100 ? 0.329 -24.172 -9.422 1 98.75 100 ALA A C 1
ATOM 773 O O . ALA A 1 100 ? -0.485 -23.266 -9.594 1 98.75 100 ALA A O 1
ATOM 774 N N . ALA A 1 101 ? 0.412 -25.141 -10.289 1 98.56 101 ALA A N 1
ATOM 775 C CA . ALA A 1 101 ? -0.18 -25.094 -11.617 1 98.56 101 ALA A CA 1
ATOM 776 C C . ALA A 1 101 ? -1.682 -24.828 -11.547 1 98.56 101 ALA A C 1
ATOM 778 O O . ALA A 1 101 ? -2.191 -23.922 -12.195 1 98.56 101 ALA A O 1
ATOM 779 N N . ASP A 1 102 ? -2.406 -25.609 -10.789 1 98.06 102 ASP A N 1
ATOM 780 C CA . ASP A 1 102 ? -3.857 -25.453 -10.711 1 98.06 102 ASP A CA 1
ATOM 781 C C . ASP A 1 102 ? -4.238 -24.125 -10.086 1 98.06 102 ASP A C 1
ATOM 783 O O . ASP A 1 102 ? -5.211 -23.484 -10.5 1 98.06 102 ASP A O 1
ATOM 787 N N . GLY A 1 103 ? -3.51 -23.719 -9.047 1 98.56 103 GLY A N 1
ATOM 788 C CA . GLY A 1 103 ? -3.746 -22.422 -8.43 1 98.56 103 GLY A CA 1
ATOM 789 C C . GLY A 1 103 ? -3.535 -21.266 -9.391 1 98.56 103 GLY A C 1
ATOM 790 O O . GLY A 1 103 ? -4.246 -20.25 -9.312 1 98.56 103 GLY A O 1
ATOM 791 N N . LEU A 1 104 ? -2.547 -21.422 -10.266 1 98.81 104 LEU A N 1
ATOM 792 C CA . LEU A 1 104 ? -2.277 -20.375 -11.25 1 98.81 104 LEU A CA 1
ATOM 793 C C . LEU A 1 104 ? -3.393 -20.297 -12.281 1 98.81 104 LEU A C 1
ATOM 795 O O . LEU A 1 104 ? -3.705 -19.203 -12.789 1 98.81 104 LEU A O 1
ATOM 799 N N . VAL A 1 105 ? -3.996 -21.422 -12.625 1 98.69 105 VAL A N 1
ATOM 800 C CA . VAL A 1 105 ? -5.191 -21.422 -13.461 1 98.69 105 VAL A CA 1
ATOM 801 C C . VAL A 1 105 ? -6.301 -20.625 -12.773 1 98.69 105 VAL A C 1
ATOM 803 O O . VAL A 1 105 ? -6.938 -19.766 -13.398 1 98.69 105 VAL A O 1
ATOM 806 N N . ASP A 1 106 ? -6.566 -20.922 -11.508 1 98.25 106 ASP A N 1
ATOM 807 C CA . ASP A 1 106 ? -7.574 -20.188 -10.75 1 98.25 106 ASP A CA 1
ATOM 808 C C . ASP A 1 106 ? -7.277 -18.688 -10.742 1 98.25 106 ASP A C 1
ATOM 810 O O . ASP A 1 106 ? -8.18 -17.859 -10.938 1 98.25 106 ASP A O 1
ATOM 814 N N . TYR A 1 107 ? -6.035 -18.391 -10.523 1 98.81 107 TYR A N 1
ATOM 815 C CA . TYR A 1 107 ? -5.609 -16.984 -10.562 1 98.81 107 TYR A CA 1
ATOM 816 C C . TYR A 1 107 ? -5.984 -16.344 -11.891 1 98.81 107 TYR A C 1
ATOM 818 O O . TYR A 1 107 ? -6.602 -15.273 -11.914 1 98.81 107 TYR A O 1
ATOM 826 N N . PHE A 1 108 ? -5.582 -16.922 -13 1 98.69 108 PHE A N 1
ATOM 827 C CA . PHE A 1 108 ? -5.855 -16.391 -14.328 1 98.69 108 PHE A CA 1
ATOM 828 C C . PHE A 1 108 ? -7.355 -16.188 -14.531 1 98.69 108 PHE A C 1
ATOM 830 O O . PHE A 1 108 ? -7.781 -15.148 -15.047 1 98.69 108 PHE A O 1
ATOM 837 N N . ARG A 1 109 ? -8.172 -17.141 -14.094 1 97.88 109 ARG A N 1
ATOM 838 C CA . ARG A 1 109 ? -9.617 -17.016 -14.219 1 97.88 109 ARG A CA 1
ATOM 839 C C . ARG A 1 109 ? -10.133 -15.805 -13.445 1 97.88 109 ARG A C 1
ATOM 841 O O . ARG A 1 109 ? -11.047 -15.117 -13.906 1 97.88 109 ARG A O 1
ATOM 848 N N . CYS A 1 110 ? -9.617 -15.578 -12.305 1 97.88 110 CYS A N 1
ATOM 849 C CA . CYS A 1 110 ? -10.055 -14.477 -11.461 1 97.88 110 CYS A CA 1
ATOM 850 C C . CYS A 1 110 ? -9.789 -13.133 -12.125 1 97.88 110 CYS A C 1
ATOM 852 O O . CYS A 1 110 ? -10.609 -12.219 -12.047 1 97.88 110 CYS A O 1
ATOM 854 N N . ILE A 1 111 ? -8.594 -13 -12.773 1 97.69 111 ILE A N 1
ATOM 855 C CA . ILE A 1 111 ? -8.172 -11.656 -13.156 1 97.69 111 ILE A CA 1
ATOM 856 C C . ILE A 1 111 ? -8.43 -11.445 -14.648 1 97.69 111 ILE A C 1
ATOM 858 O O . ILE A 1 111 ? -8.562 -10.312 -15.109 1 97.69 111 ILE A O 1
ATOM 862 N N . ALA A 1 112 ? -8.477 -12.562 -15.422 1 96.5 112 ALA A N 1
ATOM 863 C CA . ALA A 1 112 ? -8.516 -12.414 -16.875 1 96.5 112 ALA A CA 1
ATOM 864 C C . ALA A 1 112 ? -9.617 -13.273 -17.484 1 96.5 112 ALA A C 1
ATOM 866 O O . ALA A 1 112 ? -9.906 -13.164 -18.688 1 96.5 112 ALA A O 1
ATOM 867 N N . GLY A 1 113 ? -10.32 -14.094 -16.719 1 96.38 113 GLY A N 1
ATOM 868 C CA . GLY A 1 113 ? -11.406 -14.922 -17.219 1 96.38 113 GLY A CA 1
ATOM 869 C C . GLY A 1 113 ? -10.93 -16.234 -17.812 1 96.38 113 GLY A C 1
ATOM 870 O O . GLY A 1 113 ? -10.195 -16.984 -17.172 1 96.38 113 GLY A O 1
ATOM 871 N N . GLU A 1 114 ? -11.352 -16.578 -19.062 1 96.94 114 GLU A N 1
ATOM 872 C CA . GLU A 1 114 ? -11.055 -17.875 -19.656 1 96.94 114 GLU A CA 1
ATOM 873 C C . GLU A 1 114 ? -9.812 -17.812 -20.547 1 96.94 114 GLU A C 1
ATOM 875 O O . GLU A 1 114 ? -9.414 -16.734 -20.984 1 96.94 114 GLU A O 1
ATOM 880 N N . HIS A 1 115 ? -9.195 -18.891 -20.719 1 97.5 115 HIS A N 1
ATOM 881 C CA . HIS A 1 115 ? -8.039 -19.094 -21.594 1 97.5 115 HIS A CA 1
ATOM 882 C C . HIS A 1 115 ? -8.359 -20.094 -22.703 1 97.5 115 HIS A C 1
ATOM 884 O O . HIS A 1 115 ? -9.055 -21.078 -22.469 1 97.5 115 HIS A O 1
ATOM 890 N N . PRO A 1 116 ? -7.855 -19.844 -23.859 1 97.56 116 PRO A N 1
ATOM 891 C CA . PRO A 1 116 ? -8.203 -20.719 -24.984 1 97.56 116 PRO A CA 1
ATOM 892 C C . PRO A 1 116 ? -7.676 -22.141 -24.812 1 97.56 116 PRO A C 1
ATOM 894 O O . PRO A 1 116 ? -8.242 -23.094 -25.375 1 97.56 116 PRO A O 1
ATOM 897 N N . ASP A 1 117 ? -6.582 -22.328 -24.109 1 98.19 117 ASP A N 1
ATOM 898 C CA . ASP A 1 117 ? -5.949 -23.625 -23.922 1 98.19 117 ASP A CA 1
ATOM 899 C C . ASP A 1 117 ? -5.258 -23.719 -22.562 1 98.19 117 ASP A C 1
ATOM 901 O O . ASP A 1 117 ? -4.098 -23.312 -22.422 1 98.19 117 ASP A O 1
ATOM 905 N N . TRP A 1 118 ? -5.859 -24.344 -21.594 1 98 118 TRP A N 1
ATOM 906 C CA . TRP A 1 118 ? -5.355 -24.391 -20.219 1 98 118 TRP A CA 1
ATOM 907 C C . TRP A 1 118 ? -4.098 -25.25 -20.125 1 98 118 TRP A C 1
ATOM 909 O O . TRP A 1 118 ? -3.223 -25 -19.297 1 98 118 TRP A O 1
ATOM 919 N N . ASP A 1 119 ? -4.027 -26.312 -20.922 1 97.44 119 ASP A N 1
ATOM 920 C CA . ASP A 1 119 ? -2.812 -27.125 -20.922 1 97.44 119 ASP A CA 1
ATOM 921 C C . ASP A 1 119 ? -1.608 -26.297 -21.375 1 97.44 119 ASP A C 1
ATOM 923 O O . ASP A 1 119 ? -0.526 -26.391 -20.797 1 97.44 119 ASP A O 1
ATOM 927 N N . GLU A 1 120 ? -1.783 -25.531 -22.391 1 96.88 120 GLU A N 1
ATOM 928 C CA . GLU A 1 120 ? -0.732 -24.625 -22.844 1 96.88 120 GLU A CA 1
ATOM 929 C C . GLU A 1 120 ? -0.373 -23.609 -21.766 1 96.88 120 GLU A C 1
ATOM 931 O O . GLU A 1 120 ? 0.803 -23.297 -21.562 1 96.88 120 GLU A O 1
ATOM 936 N N . TYR A 1 121 ? -1.361 -23.062 -21.109 1 97.75 121 TYR A N 1
ATOM 937 C CA . TYR A 1 121 ? -1.127 -22.125 -20.031 1 97.75 121 TYR A CA 1
ATOM 938 C C . TYR A 1 121 ? -0.287 -22.766 -18.922 1 97.75 121 TYR A C 1
ATOM 940 O O . TYR A 1 121 ? 0.715 -22.188 -18.5 1 97.75 121 TYR A O 1
ATOM 948 N N . ARG A 1 122 ? -0.692 -23.938 -18.469 1 97.94 122 ARG A N 1
ATOM 949 C CA . ARG A 1 122 ? 0.044 -24.625 -17.422 1 97.94 122 ARG A CA 1
ATOM 950 C C . ARG A 1 122 ? 1.492 -24.875 -17.828 1 97.94 122 ARG A C 1
ATOM 952 O O . ARG A 1 122 ? 2.408 -24.719 -17.016 1 97.94 122 ARG A O 1
ATOM 959 N N . GLN A 1 123 ? 1.717 -25.266 -19.062 1 96.38 123 GLN A N 1
ATOM 960 C CA . GLN A 1 123 ? 3.066 -25.484 -19.562 1 96.38 123 GLN A CA 1
ATOM 961 C C . GLN A 1 123 ? 3.885 -24.203 -19.547 1 96.38 123 GLN A C 1
ATOM 963 O O . GLN A 1 123 ? 5.055 -24.203 -19.156 1 96.38 123 GLN A O 1
ATOM 968 N N . ALA A 1 124 ? 3.283 -23.141 -19.984 1 95.56 124 ALA A N 1
ATOM 969 C CA . ALA A 1 124 ? 3.977 -21.859 -19.969 1 95.56 124 ALA A CA 1
ATOM 970 C C . ALA A 1 124 ? 4.379 -21.453 -18.562 1 95.56 124 ALA A C 1
ATOM 972 O O . ALA A 1 124 ? 5.492 -20.984 -18.328 1 95.56 124 ALA A O 1
ATOM 973 N N . MET A 1 125 ? 3.461 -21.625 -17.562 1 97.62 125 MET A N 1
ATOM 974 C CA . MET A 1 125 ? 3.764 -21.312 -16.172 1 97.62 125 MET A CA 1
ATOM 975 C C . MET A 1 125 ? 4.91 -22.172 -15.641 1 97.62 125 MET A C 1
ATOM 977 O O . MET A 1 125 ? 5.75 -21.688 -14.875 1 97.62 125 MET A O 1
ATOM 981 N N . ALA A 1 126 ? 4.887 -23.422 -16.047 1 97 126 ALA A N 1
ATOM 982 C CA . ALA A 1 126 ? 5.953 -24.328 -15.641 1 97 126 ALA A CA 1
ATOM 983 C C . ALA A 1 126 ? 7.301 -23.891 -16.203 1 97 126 ALA A C 1
ATOM 985 O O . ALA A 1 126 ? 8.305 -23.844 -15.484 1 97 126 ALA A O 1
ATOM 986 N N . VAL A 1 127 ? 7.348 -23.547 -17.5 1 94.88 127 VAL A N 1
ATOM 987 C CA . VAL A 1 127 ? 8.562 -23.094 -18.156 1 94.88 127 VAL A CA 1
ATOM 988 C C . VAL A 1 127 ? 9.078 -21.828 -17.469 1 94.88 127 VAL A C 1
ATOM 990 O O . VAL A 1 127 ? 10.281 -21.656 -17.281 1 94.88 127 VAL A O 1
ATOM 993 N N . GLN A 1 128 ? 8.211 -20.969 -17.062 1 95.62 128 GLN A N 1
ATOM 994 C CA . GLN A 1 128 ? 8.57 -19.703 -16.438 1 95.62 128 GLN A CA 1
ATOM 995 C C . GLN A 1 128 ? 8.906 -19.891 -14.953 1 95.62 128 GLN A C 1
ATOM 997 O O . GLN A 1 128 ? 9.422 -18.984 -14.305 1 95.62 128 GLN A O 1
ATOM 1002 N N . ASP A 1 129 ? 8.57 -21.016 -14.422 1 97.12 129 ASP A N 1
ATOM 1003 C CA . ASP A 1 129 ? 8.789 -21.359 -13.023 1 97.12 129 ASP A CA 1
ATOM 1004 C C . ASP A 1 129 ? 8.039 -20.406 -12.094 1 97.12 129 ASP A C 1
ATOM 1006 O O . ASP A 1 129 ? 8.625 -19.844 -11.172 1 97.12 129 ASP A O 1
ATOM 1010 N N . LYS A 1 130 ? 6.75 -20.312 -12.391 1 98.19 130 LYS A N 1
ATOM 1011 C CA . LYS A 1 130 ? 5.898 -19.422 -11.602 1 98.19 130 LYS A CA 1
ATOM 1012 C C . LYS A 1 130 ? 5.602 -20.016 -10.227 1 98.19 130 LYS A C 1
ATOM 1014 O O . LYS A 1 130 ? 5.629 -21.234 -10.055 1 98.19 130 LYS A O 1
ATOM 1019 N N . SER A 1 131 ? 5.363 -19.125 -9.289 1 98.75 131 SER A N 1
ATOM 1020 C CA . SER A 1 131 ? 4.82 -19.469 -7.973 1 98.75 131 SER A CA 1
ATOM 1021 C C . SER A 1 131 ? 3.486 -18.781 -7.73 1 98.75 131 SER A C 1
ATOM 1023 O O . SER A 1 131 ? 3.123 -17.844 -8.453 1 98.75 131 SER A O 1
ATOM 1025 N N . LEU A 1 132 ? 2.773 -19.297 -6.805 1 98.94 132 LEU A N 1
ATOM 1026 C CA . LEU A 1 132 ? 1.524 -18.703 -6.344 1 98.94 132 LEU A CA 1
ATOM 1027 C C . LEU A 1 132 ? 1.583 -18.406 -4.848 1 98.94 132 LEU A C 1
ATOM 1029 O O . LEU A 1 132 ? 2.014 -19.25 -4.062 1 98.94 132 LEU A O 1
ATOM 1033 N N . ILE A 1 133 ? 1.293 -17.219 -4.453 1 98.94 133 ILE A N 1
ATOM 1034 C CA . ILE A 1 133 ? 0.968 -16.906 -3.064 1 98.94 133 ILE A CA 1
ATOM 1035 C C . ILE A 1 133 ? -0.547 -16.906 -2.879 1 98.94 133 ILE A C 1
ATOM 1037 O O . ILE A 1 133 ? -1.261 -16.172 -3.564 1 98.94 133 ILE A O 1
ATOM 1041 N N . ARG A 1 134 ? -1.038 -17.75 -2.068 1 98.94 134 ARG A N 1
ATOM 1042 C CA . ARG A 1 134 ? -2.453 -17.844 -1.729 1 98.94 134 ARG A CA 1
ATOM 1043 C C . ARG A 1 134 ? -2.699 -17.438 -0.279 1 98.94 134 ARG A C 1
ATOM 1045 O O . ARG A 1 134 ? -2.104 -18 0.639 1 98.94 134 ARG A O 1
ATOM 1052 N N . ILE A 1 135 ? -3.568 -16.5 -0.032 1 98.94 135 ILE A N 1
ATOM 1053 C CA . ILE A 1 135 ? -3.76 -15.898 1.285 1 98.94 135 ILE A CA 1
ATOM 1054 C C . ILE A 1 135 ? -5.188 -16.156 1.767 1 98.94 135 ILE A C 1
ATOM 1056 O O . ILE A 1 135 ? -6.152 -15.75 1.111 1 98.94 135 ILE A O 1
ATOM 1060 N N . THR A 1 136 ? -5.348 -16.797 2.877 1 98.94 136 THR A N 1
ATOM 1061 C CA . THR A 1 136 ? -6.637 -16.969 3.541 1 98.94 136 THR A CA 1
ATOM 1062 C C . THR A 1 136 ? -6.93 -15.789 4.465 1 98.94 136 THR A C 1
ATOM 1064 O O . THR A 1 136 ? -6.242 -15.594 5.469 1 98.94 136 THR A O 1
ATOM 1067 N N . PRO A 1 137 ? -7.961 -15.008 4.109 1 98.88 137 PRO A N 1
ATOM 1068 C CA . PRO A 1 137 ? -8.281 -13.859 4.965 1 98.88 137 PRO A CA 1
ATOM 1069 C C . PRO A 1 137 ? -8.633 -14.273 6.391 1 98.88 137 PRO A C 1
ATOM 1071 O O . PRO A 1 137 ? -9.406 -15.211 6.594 1 98.88 137 PRO A O 1
ATOM 1074 N N . THR A 1 138 ? -8.117 -13.586 7.391 1 98.62 138 THR A N 1
ATOM 1075 C CA . THR A 1 138 ? -8.398 -13.883 8.789 1 98.62 138 THR A CA 1
ATOM 1076 C C . THR A 1 138 ? -9.047 -12.688 9.484 1 98.62 138 THR A C 1
ATOM 1078 O O . THR A 1 138 ? -9.773 -12.852 10.461 1 98.62 138 THR A O 1
ATOM 1081 N N . ARG A 1 139 ? -8.766 -11.492 9.078 1 98.19 139 ARG A N 1
ATOM 1082 C CA . ARG A 1 139 ? -9.336 -10.25 9.578 1 98.19 139 ARG A CA 1
ATOM 1083 C C . ARG A 1 139 ? -9.273 -9.148 8.523 1 98.19 139 ARG A C 1
ATOM 1085 O O . ARG A 1 139 ? -8.508 -9.242 7.566 1 98.19 139 ARG A O 1
ATOM 1092 N N . TRP A 1 140 ? -10.141 -8.273 8.625 1 98.62 140 TRP A N 1
ATOM 1093 C CA . TRP A 1 140 ? -10.141 -7.148 7.691 1 98.62 140 TRP A CA 1
ATOM 1094 C C . TRP A 1 140 ? -10.68 -5.887 8.359 1 98.62 140 TRP A C 1
ATOM 1096 O O . TRP A 1 140 ? -11.375 -5.965 9.375 1 98.62 140 TRP A O 1
ATOM 1106 N N . GLY A 1 141 ? -10.188 -4.777 7.844 1 98.38 141 GLY A N 1
ATOM 1107 C CA . GLY A 1 141 ? -10.75 -3.506 8.273 1 98.38 141 GLY A CA 1
ATOM 1108 C C . GLY A 1 141 ? -12.031 -3.143 7.543 1 98.38 141 GLY A C 1
ATOM 1109 O O . GLY A 1 141 ? -12.531 -3.924 6.73 1 98.38 141 GLY A O 1
ATOM 1110 N N . PRO A 1 142 ? -12.555 -1.977 7.895 1 98.62 142 PRO A N 1
ATOM 1111 C CA . PRO A 1 142 ? -13.695 -1.465 7.129 1 98.62 142 PRO A CA 1
ATOM 1112 C C . PRO A 1 142 ? -13.32 -1.087 5.699 1 98.62 142 PRO A C 1
ATOM 1114 O O . PRO A 1 142 ? -12.141 -0.884 5.395 1 98.62 142 PRO A O 1
ATOM 1117 N N . ILE A 1 143 ? -14.312 -1.077 4.797 1 98.81 143 ILE A N 1
ATOM 1118 C CA . ILE A 1 143 ? -14.148 -0.399 3.516 1 98.81 143 ILE A CA 1
ATOM 1119 C C . ILE A 1 143 ? -14.125 1.113 3.732 1 98.81 143 ILE A C 1
ATOM 1121 O O . ILE A 1 143 ? -15.047 1.672 4.336 1 98.81 143 ILE A O 1
ATOM 1125 N N . ALA A 1 144 ? -13.055 1.688 3.238 1 98.38 144 ALA A N 1
ATOM 1126 C CA . ALA A 1 144 ? -12.844 3.082 3.623 1 98.38 144 ALA A CA 1
ATOM 1127 C C . ALA A 1 144 ? -12.641 3.965 2.396 1 98.38 144 ALA A C 1
ATOM 1129 O O . ALA A 1 144 ? -12.141 3.504 1.369 1 98.38 144 ALA A O 1
ATOM 1130 N N . THR A 1 145 ? -13.039 5.176 2.412 1 96.31 145 THR A N 1
ATOM 1131 C CA . THR A 1 145 ? -12.641 6.262 1.522 1 96.31 145 THR A CA 1
ATOM 1132 C C . THR A 1 145 ? -12.023 7.41 2.314 1 96.31 145 THR A C 1
ATOM 1134 O O . THR A 1 145 ? -12.273 7.551 3.512 1 96.31 145 THR A O 1
ATOM 1137 N N . GLY A 1 146 ? -11.141 8.164 1.64 1 92.25 146 GLY A N 1
ATOM 1138 C CA . GLY A 1 146 ? -10.586 9.352 2.27 1 92.25 146 GLY A CA 1
ATOM 1139 C C . GLY A 1 146 ? -11.555 10.516 2.307 1 92.25 146 GLY A C 1
ATOM 1140 O O . GLY A 1 146 ? -12.719 10.367 1.939 1 92.25 146 GLY A O 1
ATOM 1141 N N . GLY A 1 147 ? -11 11.641 2.846 1 92.06 147 GLY A N 1
ATOM 1142 C CA . GLY A 1 147 ? -11.797 12.844 2.973 1 92.06 147 GLY A CA 1
ATOM 1143 C C . GLY A 1 147 ? -11.82 13.398 4.383 1 92.06 147 GLY A C 1
ATOM 1144 O O . GLY A 1 147 ? -11.047 12.969 5.238 1 92.06 147 GLY A O 1
ATOM 1145 N N . PHE A 1 148 ? -12.781 14.336 4.594 1 93.31 148 PHE A N 1
ATOM 1146 C CA . PHE A 1 148 ? -12.938 14.938 5.914 1 93.31 148 PHE A CA 1
ATOM 1147 C C . PHE A 1 148 ? -13.555 13.938 6.891 1 93.31 148 PHE A C 1
ATOM 1149 O O . PHE A 1 148 ? -14.531 13.266 6.566 1 93.31 148 PHE A O 1
ATOM 1156 N N . PRO A 1 149 ? -12.961 13.883 8.023 1 93.81 149 PRO A N 1
ATOM 1157 C CA . PRO A 1 149 ? -13.766 13.195 9.047 1 93.81 149 PRO A CA 1
ATOM 1158 C C . PRO A 1 149 ? -15.164 13.773 9.188 1 93.81 149 PRO A C 1
ATOM 1160 O O . PRO A 1 149 ? -15.344 15 9.133 1 93.81 149 PRO A O 1
ATOM 1163 N N . PRO A 1 150 ? -16.125 12.898 9.406 1 91.56 150 PRO A N 1
ATOM 1164 C CA . PRO A 1 150 ? -17.5 13.391 9.477 1 91.56 150 PRO A CA 1
ATOM 1165 C C . PRO A 1 150 ? -17.688 14.492 10.516 1 91.56 150 PRO A C 1
ATOM 1167 O O . PRO A 1 150 ? -18.375 15.477 10.258 1 91.56 150 PRO A O 1
ATOM 1170 N N . GLU A 1 151 ? -17.094 14.336 11.633 1 91.44 151 GLU A N 1
ATOM 1171 C CA . GLU A 1 151 ? -17.266 15.305 12.711 1 91.44 151 GLU A CA 1
ATOM 1172 C C . GLU A 1 151 ? -16.641 16.656 12.344 1 91.44 151 GLU A C 1
ATOM 1174 O O . GLU A 1 151 ? -17.141 17.703 12.742 1 91.44 151 GLU A O 1
ATOM 1179 N N . VAL A 1 152 ? -15.523 16.656 11.711 1 90.94 152 VAL A N 1
ATOM 1180 C CA . VAL A 1 152 ? -14.867 17.875 11.266 1 90.94 152 VAL A CA 1
ATOM 1181 C C . VAL A 1 152 ? -15.719 18.578 10.211 1 90.94 152 VAL A C 1
ATOM 1183 O O . VAL A 1 152 ? -15.922 19.781 10.266 1 90.94 152 VAL A O 1
ATOM 1186 N N . ALA A 1 153 ? -16.188 17.844 9.242 1 90.44 153 ALA A N 1
ATOM 1187 C CA . ALA A 1 153 ? -17.062 18.406 8.203 1 90.44 153 ALA A CA 1
ATOM 1188 C C . ALA A 1 153 ? -18.281 19.094 8.82 1 90.44 153 ALA A C 1
ATOM 1190 O O . ALA A 1 153 ? -18.656 20.188 8.406 1 90.44 153 ALA A O 1
ATOM 1191 N N . ALA A 1 154 ? -18.844 18.406 9.805 1 89.12 154 ALA A N 1
ATOM 1192 C CA . ALA A 1 154 ? -20.031 18.953 10.469 1 89.12 154 ALA A CA 1
ATOM 1193 C C . ALA A 1 154 ? -19.719 20.281 11.141 1 89.12 154 ALA A C 1
ATOM 1195 O O . ALA A 1 154 ? -20.531 21.219 11.086 1 89.12 154 ALA A O 1
ATOM 1196 N N . ARG A 1 155 ? -18.594 20.359 11.781 1 86.88 155 ARG A N 1
ATOM 1197 C CA . ARG A 1 155 ? -18.188 21.578 12.469 1 86.88 155 ARG A CA 1
ATOM 1198 C C . ARG A 1 155 ? -17.969 22.719 11.477 1 86.88 155 ARG A C 1
ATOM 1200 O O . ARG A 1 155 ? -18.344 23.859 11.742 1 86.88 155 ARG A O 1
ATOM 1207 N N . LEU A 1 156 ? -17.422 22.438 10.375 1 87.88 156 LEU A N 1
ATOM 1208 C CA . LEU A 1 156 ? -17.141 23.438 9.352 1 87.88 156 LEU A CA 1
ATOM 1209 C C . LEU A 1 156 ? -18.438 23.938 8.711 1 87.88 156 LEU A C 1
ATOM 1211 O O . LEU A 1 156 ? -18.547 25.125 8.352 1 87.88 156 LEU A O 1
ATOM 1215 N N . ASP A 1 157 ? -19.312 23.078 8.547 1 86.06 157 ASP A N 1
ATOM 1216 C CA . ASP A 1 157 ? -20.594 23.453 7.938 1 86.06 157 ASP A CA 1
ATOM 1217 C C . ASP A 1 157 ? -21.438 24.281 8.898 1 86.06 157 ASP A C 1
ATOM 1219 O O . ASP A 1 157 ? -22.328 25.031 8.469 1 86.06 157 ASP A O 1
ATOM 1223 N N . ALA A 1 158 ? -21.281 24.156 10.164 1 86.31 158 ALA A N 1
ATOM 1224 C CA . ALA A 1 158 ? -22.031 24.891 11.172 1 86.31 158 ALA A CA 1
ATOM 1225 C C . ALA A 1 158 ? -21.531 26.328 11.305 1 86.31 158 ALA A C 1
ATOM 1227 O O . ALA A 1 158 ? -22.188 27.172 11.914 1 86.31 158 ALA A O 1
ATOM 1228 N N . ARG A 1 159 ? -20.391 26.688 10.797 1 76.62 159 ARG A N 1
ATOM 1229 C CA . ARG A 1 159 ? -19.844 28.047 10.844 1 76.62 159 ARG A CA 1
ATOM 1230 C C . ARG A 1 159 ? -20.328 28.875 9.656 1 76.62 159 ARG A C 1
ATOM 1232 O O . ARG A 1 159 ? -20.484 28.344 8.547 1 76.62 159 ARG A O 1
ATOM 1239 N N . MET B 1 1 ? 3.691 -9.609 -28.906 1 52.25 1 MET B N 1
ATOM 1240 C CA . MET B 1 1 ? 3.969 -8.359 -28.203 1 52.25 1 MET B CA 1
ATOM 1241 C C . MET B 1 1 ? 5.168 -8.508 -27.266 1 52.25 1 MET B C 1
ATOM 1243 O O . MET B 1 1 ? 5.465 -9.609 -26.797 1 52.25 1 MET B O 1
ATOM 1247 N N . ALA B 1 2 ? 6.062 -7.469 -27.219 1 67.69 2 ALA B N 1
ATOM 1248 C CA . ALA B 1 2 ? 7.316 -7.582 -26.484 1 67.69 2 ALA B CA 1
ATOM 1249 C C . ALA B 1 2 ? 7.059 -7.75 -24.984 1 67.69 2 ALA B C 1
ATOM 1251 O O . ALA B 1 2 ? 6.16 -7.113 -24.422 1 67.69 2 ALA B O 1
ATOM 1252 N N . ARG B 1 3 ? 7.746 -8.766 -24.375 1 84 3 ARG B N 1
ATOM 1253 C CA . ARG B 1 3 ? 7.676 -9.031 -22.953 1 84 3 ARG B CA 1
ATOM 1254 C C . ARG B 1 3 ? 8.164 -7.836 -22.141 1 84 3 ARG B C 1
ATOM 1256 O O . ARG B 1 3 ? 9.195 -7.238 -22.469 1 84 3 ARG B O 1
ATOM 1263 N N . THR B 1 4 ? 7.312 -7.352 -21.188 1 88.44 4 THR B N 1
ATOM 1264 C CA . THR B 1 4 ? 7.75 -6.312 -20.266 1 88.44 4 THR B CA 1
ATOM 1265 C C . THR B 1 4 ? 8.68 -6.891 -19.203 1 88.44 4 THR B C 1
ATOM 1267 O O . THR B 1 4 ? 8.281 -7.758 -18.422 1 88.44 4 THR B O 1
ATOM 1270 N N . ILE B 1 5 ? 9.914 -6.359 -19.188 1 93.62 5 ILE B N 1
ATOM 1271 C CA . ILE B 1 5 ? 10.914 -6.871 -18.25 1 93.62 5 ILE B CA 1
ATOM 1272 C C . ILE B 1 5 ? 10.883 -6.059 -16.969 1 93.62 5 ILE B C 1
ATOM 1274 O O . ILE B 1 5 ? 10.852 -4.824 -17 1 93.62 5 ILE B O 1
ATOM 1278 N N . ALA B 1 6 ? 10.883 -6.805 -15.867 1 94.69 6 ALA B N 1
ATOM 1279 C CA . ALA B 1 6 ? 10.953 -6.145 -14.562 1 94.69 6 ALA B CA 1
ATOM 1280 C C . ALA B 1 6 ? 12.281 -5.414 -14.398 1 94.69 6 ALA B C 1
ATOM 1282 O O . ALA B 1 6 ? 13.328 -5.906 -14.82 1 94.69 6 ALA B O 1
ATOM 1283 N N . THR B 1 7 ? 12.258 -4.273 -13.781 1 94.88 7 THR B N 1
ATOM 1284 C CA . THR B 1 7 ? 13.469 -3.525 -13.484 1 94.88 7 THR B CA 1
ATOM 1285 C C . THR B 1 7 ? 13.602 -3.271 -11.984 1 94.88 7 THR B C 1
ATOM 1287 O O . THR B 1 7 ? 12.594 -3.24 -11.266 1 94.88 7 THR B O 1
ATOM 1290 N N . SER B 1 8 ? 14.781 -3.188 -11.484 1 96.88 8 SER B N 1
ATOM 1291 C CA . SER B 1 8 ? 15.188 -2.824 -10.125 1 96.88 8 SER B CA 1
ATOM 1292 C C . SER B 1 8 ? 16.438 -1.964 -10.133 1 96.88 8 SER B C 1
ATOM 1294 O O . SER B 1 8 ? 17.562 -2.482 -10.258 1 96.88 8 SER B O 1
ATOM 1296 N N . THR B 1 9 ? 16.266 -0.703 -9.977 1 98.12 9 THR B N 1
ATOM 1297 C CA . THR B 1 9 ? 17.375 0.235 -10.094 1 98.12 9 THR B CA 1
ATOM 1298 C C . THR B 1 9 ? 17.797 0.747 -8.719 1 98.12 9 THR B C 1
ATOM 1300 O O . THR B 1 9 ? 17.031 1.464 -8.055 1 98.12 9 THR B O 1
ATOM 1303 N N . THR B 1 10 ? 19.016 0.32 -8.266 1 98.56 10 THR B N 1
ATOM 1304 C CA . THR B 1 10 ? 19.562 0.847 -7.02 1 98.56 10 THR B CA 1
ATOM 1305 C C . THR B 1 10 ? 19.891 2.33 -7.16 1 98.56 10 THR B C 1
ATOM 1307 O O . THR B 1 10 ? 20.5 2.744 -8.141 1 98.56 10 THR B O 1
ATOM 1310 N N . VAL B 1 11 ? 19.5 3.08 -6.184 1 98.75 11 VAL B N 1
ATOM 1311 C CA . VAL B 1 11 ? 19.641 4.531 -6.258 1 98.75 11 VAL B CA 1
ATOM 1312 C C . VAL B 1 11 ? 20.203 5.062 -4.941 1 98.75 11 VAL B C 1
ATOM 1314 O O . VAL B 1 11 ? 20.062 4.422 -3.896 1 98.75 11 VAL B O 1
ATOM 1317 N N . ASP B 1 12 ? 20.828 6.188 -5.016 1 98.5 12 ASP B N 1
ATOM 1318 C CA . ASP B 1 12 ? 21.266 6.848 -3.787 1 98.5 12 ASP B CA 1
ATOM 1319 C C . ASP B 1 12 ? 20.188 7.797 -3.271 1 98.5 12 A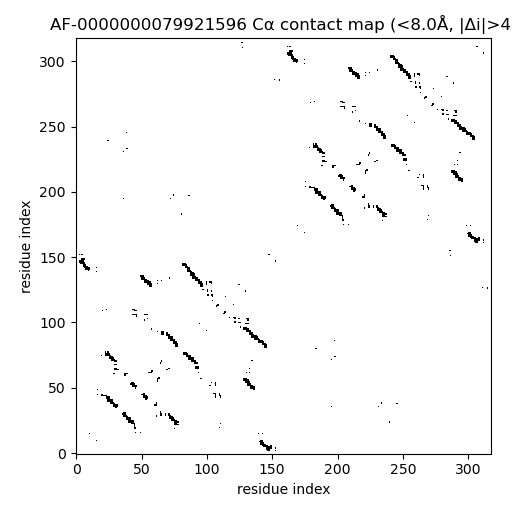SP B C 1
ATOM 1321 O O . ASP B 1 12 ? 19.078 7.848 -3.814 1 98.5 12 ASP B O 1
ATOM 1325 N N . ARG B 1 13 ? 20.469 8.5 -2.25 1 98.19 13 ARG B N 1
ATOM 1326 C CA . ARG B 1 13 ? 19.484 9.344 -1.576 1 98.19 13 ARG B CA 1
ATOM 1327 C C . ARG B 1 13 ? 18.953 10.43 -2.508 1 98.19 13 ARG B C 1
ATOM 1329 O O . ARG B 1 13 ? 17.75 10.672 -2.574 1 98.19 13 ARG B O 1
ATOM 1336 N N . ASP B 1 14 ? 19.859 11.109 -3.172 1 98.56 14 ASP B N 1
ATOM 1337 C CA . ASP B 1 14 ? 19.422 12.18 -4.066 1 98.56 14 ASP B CA 1
ATOM 1338 C C . ASP B 1 14 ? 18.547 11.641 -5.184 1 98.56 14 ASP B C 1
ATOM 1340 O O . ASP B 1 14 ? 17.531 12.258 -5.543 1 98.56 14 ASP B O 1
ATOM 1344 N N . GLU B 1 15 ? 18.891 10.516 -5.711 1 98.81 15 GLU B N 1
ATOM 1345 C CA . GLU B 1 15 ? 18.156 9.906 -6.812 1 98.81 15 GLU B CA 1
ATOM 1346 C C . GLU B 1 15 ? 16.766 9.477 -6.367 1 98.81 15 GLU B C 1
ATOM 1348 O O . GLU B 1 15 ? 15.789 9.633 -7.105 1 98.81 15 GLU B O 1
ATOM 1353 N N . VAL B 1 16 ? 16.688 8.898 -5.203 1 98.88 16 VAL B N 1
ATOM 1354 C CA . VAL B 1 16 ? 15.375 8.453 -4.75 1 98.88 16 VAL B CA 1
ATOM 1355 C C . VAL B 1 16 ? 14.492 9.656 -4.449 1 98.88 16 VAL B C 1
ATOM 1357 O O . VAL B 1 16 ? 13.297 9.641 -4.727 1 98.88 16 VAL B O 1
ATOM 1360 N N . LEU B 1 17 ? 15.047 10.703 -3.914 1 98.88 17 LEU B N 1
ATOM 1361 C CA . LEU B 1 17 ? 14.273 11.906 -3.648 1 98.88 17 LEU B CA 1
ATOM 1362 C C . LEU B 1 17 ? 13.789 12.539 -4.949 1 98.88 17 LEU B C 1
ATOM 1364 O O . LEU B 1 17 ? 12.648 13 -5.035 1 98.88 17 LEU B O 1
ATOM 1368 N N . ASP B 1 18 ? 14.664 12.57 -5.969 1 98.81 18 ASP B N 1
ATOM 1369 C CA . ASP B 1 18 ? 14.273 13.086 -7.277 1 98.81 18 ASP B CA 1
ATOM 1370 C C . ASP B 1 18 ? 13.109 12.289 -7.855 1 98.81 18 ASP B C 1
ATOM 1372 O O . ASP B 1 18 ? 12.219 12.859 -8.5 1 98.81 18 ASP B O 1
ATOM 1376 N N . PHE B 1 19 ? 13.18 11.062 -7.629 1 98.94 19 PHE B N 1
ATOM 1377 C CA . PHE B 1 19 ? 12.141 10.188 -8.148 1 98.94 19 PHE B CA 1
ATOM 1378 C C . PHE B 1 19 ? 10.805 10.469 -7.473 1 98.94 19 PHE B C 1
ATOM 1380 O O . PHE B 1 19 ? 9.758 10.5 -8.133 1 98.94 19 PHE B O 1
ATOM 1387 N N . ILE B 1 20 ? 10.805 10.711 -6.094 1 98.88 20 ILE B N 1
ATOM 1388 C CA . ILE B 1 20 ? 9.531 10.727 -5.375 1 98.88 20 ILE B CA 1
ATOM 1389 C C . ILE B 1 20 ? 9 12.156 -5.305 1 98.88 20 ILE B C 1
ATOM 1391 O O . ILE B 1 20 ? 7.816 12.375 -5.047 1 98.88 20 ILE B O 1
ATOM 1395 N N . ARG B 1 21 ? 9.742 13.148 -5.547 1 98.62 21 ARG B N 1
ATOM 1396 C CA . ARG B 1 21 ? 9.344 14.539 -5.383 1 98.62 21 ARG B CA 1
ATOM 1397 C C . ARG B 1 21 ? 8.133 14.867 -6.254 1 98.62 21 ARG B C 1
ATOM 1399 O O . ARG B 1 21 ? 7.184 15.5 -5.793 1 98.62 21 ARG B O 1
ATOM 1406 N N . PRO B 1 22 ? 8.086 14.445 -7.52 1 98.31 22 PRO B N 1
ATOM 1407 C CA . PRO B 1 22 ? 6.922 14.789 -8.344 1 98.31 22 PRO B CA 1
ATOM 1408 C C . PRO B 1 22 ? 5.77 13.805 -8.18 1 98.31 22 PRO B C 1
ATOM 1410 O O . PRO B 1 22 ? 4.785 13.867 -8.914 1 98.31 22 PRO B O 1
ATOM 1413 N N . ARG B 1 23 ? 5.836 12.898 -7.273 1 98.5 23 ARG B N 1
ATOM 1414 C CA . ARG B 1 23 ? 4.836 11.844 -7.105 1 98.5 23 ARG B CA 1
ATOM 1415 C C . ARG B 1 23 ? 4.125 11.984 -5.766 1 98.5 23 ARG B C 1
ATOM 1417 O O . ARG B 1 23 ? 4.766 12.164 -4.73 1 98.5 23 ARG B O 1
ATOM 1424 N N . HIS B 1 24 ? 2.732 11.805 -5.785 1 98.56 24 HIS B N 1
ATOM 1425 C CA . HIS B 1 24 ? 1.981 12.172 -4.59 1 98.56 24 HIS B CA 1
ATOM 1426 C C . HIS B 1 24 ? 1.046 11.047 -4.16 1 98.56 24 HIS B C 1
ATOM 1428 O O . HIS B 1 24 ? 0.352 11.164 -3.146 1 98.56 24 HIS B O 1
ATOM 1434 N N . ARG B 1 25 ? 0.934 9.945 -4.898 1 98.56 25 ARG B N 1
ATOM 1435 C CA . ARG B 1 25 ? 0.194 8.758 -4.484 1 98.56 25 ARG B CA 1
ATOM 1436 C C . ARG B 1 25 ? 1.074 7.824 -3.66 1 98.56 25 ARG B C 1
ATOM 1438 O O . ARG B 1 25 ? 2.049 7.27 -4.172 1 98.56 25 ARG B O 1
ATOM 1445 N N . MET B 1 26 ? 0.739 7.676 -2.375 1 98.81 26 MET B N 1
ATOM 1446 C CA . MET B 1 26 ? 1.58 6.922 -1.451 1 98.81 26 MET B CA 1
ATOM 1447 C C . MET B 1 26 ? 0.739 5.98 -0.595 1 98.81 26 MET B C 1
ATOM 1449 O O . MET B 1 26 ? -0.455 6.215 -0.398 1 98.81 26 MET B O 1
ATOM 1453 N N . LEU B 1 27 ? 1.258 4.91 -0.191 1 98.88 27 LEU B N 1
ATOM 1454 C CA . LEU B 1 27 ? 0.736 4.07 0.882 1 98.88 27 LEU B CA 1
ATOM 1455 C C . LEU B 1 27 ? 1.625 4.152 2.119 1 98.88 27 LEU B C 1
ATOM 1457 O O . LEU B 1 27 ? 2.828 3.896 2.041 1 98.88 27 LEU B O 1
ATOM 1461 N N . LEU B 1 28 ? 1.056 4.531 3.242 1 98.94 28 LEU B N 1
ATOM 1462 C CA . LEU B 1 28 ? 1.779 4.594 4.508 1 98.94 28 LEU B CA 1
ATOM 1463 C C . LEU B 1 28 ? 1.491 3.359 5.359 1 98.94 28 LEU B C 1
ATOM 1465 O O . LEU B 1 28 ? 0.329 3.01 5.578 1 98.94 28 LEU B O 1
ATOM 1469 N N . ALA B 1 29 ? 2.527 2.734 5.789 1 98.94 29 ALA B N 1
ATOM 1470 C CA . ALA B 1 29 ? 2.418 1.663 6.773 1 98.94 29 ALA B CA 1
ATOM 1471 C C . ALA B 1 29 ? 2.934 2.117 8.141 1 98.94 29 ALA B C 1
ATOM 1473 O O . ALA B 1 29 ? 4.09 2.525 8.266 1 98.94 29 ALA B O 1
ATOM 1474 N N . THR B 1 30 ? 2.09 2.111 9.078 1 98.88 30 THR B N 1
ATOM 1475 C CA . THR B 1 30 ? 2.439 2.27 10.484 1 98.88 30 THR B CA 1
ATOM 1476 C C . THR B 1 30 ? 2.24 0.958 11.242 1 98.88 30 THR B C 1
ATOM 1478 O O . THR B 1 30 ? 1.818 -0.043 10.664 1 98.88 30 THR B O 1
ATOM 1481 N N . THR B 1 31 ? 2.609 0.952 12.508 1 98.44 31 THR B N 1
ATOM 1482 C CA . THR B 1 31 ? 2.59 -0.3 13.258 1 98.44 31 THR B CA 1
ATOM 1483 C C . THR B 1 31 ? 1.438 -0.312 14.266 1 98.44 31 THR B C 1
ATOM 1485 O O . THR B 1 31 ? 1.352 0.563 15.125 1 98.44 31 THR B O 1
ATOM 1488 N N . ARG B 1 32 ? 0.584 -1.355 14.172 1 97.25 32 ARG B N 1
ATOM 1489 C CA . ARG B 1 32 ? -0.475 -1.554 15.148 1 97.25 32 ARG B CA 1
ATOM 1490 C C . ARG B 1 32 ? 0.1 -1.983 16.5 1 97.25 32 ARG B C 1
ATOM 1492 O O . ARG B 1 32 ? 1.282 -2.318 16.594 1 97.25 32 ARG B O 1
ATOM 1499 N N . ALA B 1 33 ? -0.766 -1.985 17.5 1 96.31 33 ALA B N 1
ATOM 1500 C CA . ALA B 1 33 ? -0.356 -2.396 18.828 1 96.31 33 ALA B CA 1
ATOM 1501 C C . ALA B 1 33 ? 0.12 -3.846 18.844 1 96.31 33 ALA B C 1
ATOM 1503 O O . ALA B 1 33 ? 0.969 -4.223 19.656 1 96.31 33 ALA B O 1
ATOM 1504 N N . ASP B 1 34 ? -0.334 -4.656 17.953 1 94.38 34 ASP B N 1
ATOM 1505 C CA . ASP B 1 34 ? 0.032 -6.07 17.922 1 94.38 34 ASP B CA 1
ATOM 1506 C C . ASP B 1 34 ? 1.276 -6.293 17.062 1 94.38 34 ASP B C 1
ATOM 1508 O O . ASP B 1 34 ? 1.657 -7.438 16.797 1 94.38 34 ASP B O 1
ATOM 1512 N N . GLY B 1 35 ? 1.796 -5.25 16.547 1 95.44 35 GLY B N 1
ATOM 1513 C CA . GLY B 1 35 ? 3.045 -5.34 15.812 1 95.44 35 GLY B CA 1
ATOM 1514 C C . GLY B 1 35 ? 2.84 -5.469 14.312 1 95.44 35 GLY B C 1
ATOM 1515 O O . GLY B 1 35 ? 3.797 -5.383 13.539 1 95.44 35 GLY B O 1
ATOM 1516 N N . ARG B 1 36 ? 1.621 -5.664 13.891 1 96.12 36 ARG B N 1
ATOM 1517 C CA . ARG B 1 36 ? 1.315 -5.82 12.477 1 96.12 36 ARG B CA 1
ATOM 1518 C C . ARG B 1 36 ? 1.15 -4.465 11.797 1 96.12 36 ARG B C 1
ATOM 1520 O O . ARG B 1 36 ? 0.937 -3.451 12.461 1 96.12 36 ARG B O 1
ATOM 1527 N N . PRO B 1 37 ? 1.259 -4.461 10.516 1 98.44 37 PRO B N 1
ATOM 1528 C CA . PRO B 1 37 ? 1.149 -3.17 9.836 1 98.44 37 PRO B CA 1
ATOM 1529 C C . PRO B 1 37 ? -0.291 -2.674 9.742 1 98.44 37 PRO B C 1
ATOM 1531 O O . PRO B 1 37 ? -1.216 -3.479 9.594 1 98.44 37 PRO B O 1
ATOM 1534 N N . GLN B 1 38 ? -0.508 -1.437 9.922 1 98.69 38 GLN B N 1
ATOM 1535 C CA . GLN B 1 38 ? -1.691 -0.679 9.531 1 98.69 38 GLN B CA 1
ATOM 1536 C C . GLN B 1 38 ? -1.402 0.203 8.32 1 98.69 38 GLN B C 1
ATOM 1538 O O . GLN B 1 38 ? -0.532 1.074 8.367 1 98.69 38 GLN B O 1
ATO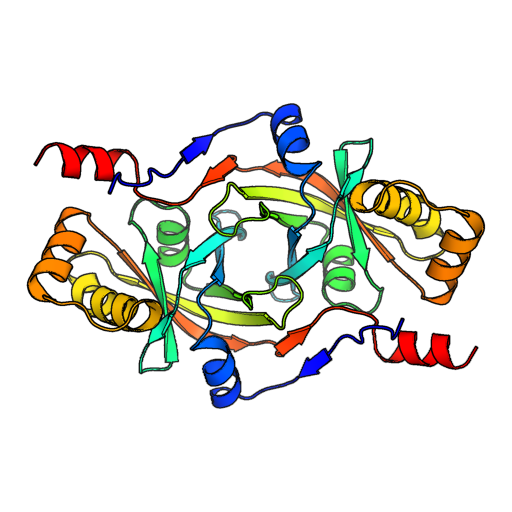M 1543 N N . MET B 1 39 ? -2.156 -0.055 7.211 1 98.81 39 MET B N 1
ATOM 1544 C CA . MET B 1 39 ? -1.802 0.582 5.945 1 98.81 39 MET B CA 1
ATOM 1545 C C . MET B 1 39 ? -2.941 1.459 5.438 1 98.81 39 MET B C 1
ATOM 1547 O O . MET B 1 39 ? -4.113 1.094 5.559 1 98.81 39 MET B O 1
ATOM 1551 N N . SER B 1 40 ? -2.549 2.574 4.805 1 98.06 40 SER B N 1
ATOM 1552 C CA . SER B 1 40 ? -3.547 3.488 4.262 1 98.06 40 SER B CA 1
ATOM 1553 C C . SER B 1 40 ? -3.016 4.223 3.035 1 98.06 40 SER B C 1
ATOM 1555 O O . SER B 1 40 ? -1.882 4.703 3.037 1 98.06 40 SER B O 1
ATOM 1557 N N . PRO B 1 41 ? -3.832 4.277 1.97 1 98.31 41 PRO B N 1
ATOM 1558 C CA . PRO B 1 41 ? -3.486 5.219 0.901 1 98.31 41 PRO B CA 1
ATOM 1559 C C . PRO B 1 41 ? -3.541 6.676 1.356 1 98.31 41 PRO B C 1
ATOM 1561 O O . PRO B 1 41 ? -4.469 7.07 2.068 1 98.31 41 PRO B O 1
ATOM 1564 N N . VAL B 1 42 ? -2.523 7.422 0.973 1 98.38 42 VAL B N 1
ATOM 1565 C CA . VAL B 1 42 ? -2.436 8.82 1.382 1 98.38 42 VAL B CA 1
ATOM 1566 C C . VAL B 1 42 ? -1.903 9.664 0.227 1 98.38 42 VAL B C 1
ATOM 1568 O O . VAL B 1 42 ? -1.312 9.133 -0.717 1 98.38 42 VAL B O 1
ATOM 1571 N N . THR B 1 43 ? -2.229 10.922 0.27 1 98 43 THR B N 1
ATOM 1572 C CA . THR B 1 43 ? -1.491 11.914 -0.504 1 98 43 THR B CA 1
ATOM 1573 C C . THR B 1 43 ? -0.313 12.461 0.298 1 98 43 THR B C 1
ATOM 1575 O O . THR B 1 43 ? -0.459 12.797 1.476 1 98 43 THR B O 1
ATOM 1578 N N . GLY B 1 44 ? 0.87 12.492 -0.274 1 98.69 44 GLY B N 1
ATOM 1579 C CA . GLY B 1 44 ? 2.047 13.023 0.395 1 98.69 44 GLY B CA 1
ATOM 1580 C C . GLY B 1 44 ? 2.98 13.766 -0.542 1 98.69 44 GLY B C 1
ATOM 1581 O O . GLY B 1 44 ? 2.801 13.734 -1.761 1 98.69 44 GLY B O 1
ATOM 1582 N N . GLY B 1 45 ? 3.898 14.484 -0.005 1 98.75 45 GLY B N 1
ATOM 1583 C CA . GLY B 1 45 ? 4.949 15.195 -0.715 1 98.75 45 GLY B CA 1
ATOM 1584 C C . GLY B 1 45 ? 6.305 15.086 -0.044 1 98.75 45 GLY B C 1
ATOM 1585 O O . GLY B 1 45 ? 6.465 14.352 0.928 1 98.75 45 GLY B O 1
ATOM 1586 N N . VAL B 1 46 ? 7.277 15.727 -0.671 1 98.88 46 VAL B N 1
ATOM 1587 C CA . VAL B 1 46 ? 8.633 15.789 -0.137 1 98.88 46 VAL B CA 1
ATOM 1588 C C . VAL B 1 46 ? 9.016 17.25 0.124 1 98.88 46 VAL B C 1
ATOM 1590 O O . VAL B 1 46 ? 9.055 18.062 -0.8 1 98.88 46 VAL B O 1
ATOM 1593 N N . ASP B 1 47 ? 9.297 17.562 1.387 1 98.56 47 ASP B N 1
ATOM 1594 C CA . ASP B 1 47 ? 9.609 18.953 1.713 1 98.56 47 ASP B CA 1
ATOM 1595 C C . ASP B 1 47 ? 11.047 19.297 1.343 1 98.56 47 ASP B C 1
ATOM 1597 O O . ASP B 1 47 ? 11.766 18.469 0.783 1 98.56 47 ASP B O 1
ATOM 1601 N N . ALA B 1 48 ? 11.484 20.484 1.636 1 97.31 48 ALA B N 1
ATOM 1602 C CA . ALA B 1 48 ? 12.773 21.016 1.201 1 97.31 48 ALA B CA 1
ATOM 1603 C C . ALA B 1 48 ? 13.922 20.219 1.833 1 97.31 48 ALA B C 1
ATOM 1605 O O . ALA B 1 48 ? 15.016 20.156 1.271 1 97.31 48 ALA B O 1
ATOM 1606 N N . GLU B 1 49 ? 13.727 19.625 2.969 1 97.69 49 GLU B N 1
ATOM 1607 C CA . GLU B 1 49 ? 14.766 18.891 3.678 1 97.69 49 GLU B CA 1
ATOM 1608 C C . GLU B 1 49 ? 14.789 17.422 3.256 1 97.69 49 GLU B C 1
ATOM 1610 O O . GLU B 1 49 ? 15.609 16.641 3.742 1 97.69 49 GLU B O 1
ATOM 1615 N N . GLY B 1 50 ? 13.914 17.031 2.381 1 98.56 50 GLY B N 1
ATOM 1616 C CA . GLY B 1 50 ? 13.891 15.672 1.873 1 98.56 50 GLY B CA 1
ATOM 1617 C C . GLY B 1 50 ? 13.055 14.734 2.721 1 98.56 50 GLY B C 1
ATOM 1618 O O . GLY B 1 50 ? 13.234 13.516 2.664 1 98.56 50 GLY B O 1
ATOM 1619 N N . ARG B 1 51 ? 12.227 15.289 3.562 1 98.88 51 ARG B N 1
ATOM 1620 C CA . ARG B 1 51 ? 11.32 14.477 4.359 1 98.88 51 ARG B CA 1
ATOM 1621 C C . ARG B 1 51 ? 9.977 14.297 3.654 1 98.88 51 ARG B C 1
ATOM 1623 O O . ARG B 1 51 ? 9.516 15.195 2.953 1 98.88 51 ARG B O 1
ATOM 1630 N N . ILE B 1 52 ? 9.375 13.125 3.863 1 98.94 52 ILE B N 1
ATOM 1631 C CA . ILE B 1 52 ? 8.023 12.883 3.371 1 98.94 52 ILE B CA 1
ATOM 1632 C C . ILE B 1 52 ? 7.012 13.5 4.336 1 98.94 52 ILE B C 1
ATOM 1634 O O . ILE B 1 52 ? 7.102 13.297 5.551 1 98.94 52 ILE B O 1
ATOM 1638 N N . VAL B 1 53 ? 6.047 14.289 3.785 1 98.94 53 VAL B N 1
ATOM 1639 C CA . VAL B 1 53 ? 5.055 14.977 4.605 1 98.94 53 VAL B CA 1
ATOM 1640 C C . VAL B 1 53 ? 3.648 14.562 4.176 1 98.94 53 VAL B C 1
ATOM 1642 O O . VAL B 1 53 ? 3.346 14.523 2.982 1 98.94 53 VAL B O 1
ATOM 1645 N N . ILE B 1 54 ? 2.832 14.25 5.156 1 98.94 54 ILE B N 1
ATOM 1646 C CA . ILE B 1 54 ? 1.469 13.766 4.969 1 98.94 54 ILE B CA 1
ATOM 1647 C C . ILE B 1 54 ? 0.522 14.516 5.902 1 98.94 54 ILE B C 1
ATOM 1649 O O . ILE B 1 54 ? 0.742 14.555 7.117 1 98.94 54 ILE B O 1
ATOM 1653 N N . SER B 1 55 ? -0.517 15.117 5.336 1 98.75 55 SER B N 1
ATOM 1654 C CA . SER B 1 55 ? -1.567 15.75 6.125 1 98.75 55 SER B CA 1
ATOM 1655 C C . SER B 1 55 ? -2.58 14.727 6.625 1 98.75 55 SER B C 1
ATOM 1657 O O . SER B 1 55 ? -2.98 13.828 5.883 1 98.75 55 SER B O 1
ATOM 1659 N N . THR B 1 56 ? -2.955 14.82 7.863 1 98.38 56 THR B N 1
ATOM 1660 C CA . THR B 1 56 ? -3.877 13.867 8.469 1 98.38 56 THR B CA 1
ATOM 1661 C C . THR B 1 56 ? -4.621 14.508 9.641 1 98.38 56 THR B C 1
ATOM 1663 O O . THR B 1 56 ? -4.793 15.727 9.68 1 98.38 56 THR B O 1
ATOM 1666 N N . TYR B 1 57 ? -5.289 13.742 10.438 1 97.75 57 TYR B N 1
ATOM 1667 C CA . TYR B 1 57 ? -6.027 14.156 11.625 1 97.75 57 TYR B CA 1
ATOM 1668 C C . TYR B 1 57 ? -5.582 13.375 12.852 1 97.75 57 TYR B C 1
ATOM 1670 O O . TYR B 1 57 ? -5.191 12.211 12.742 1 97.75 57 TYR B O 1
ATOM 1678 N N . PRO B 1 58 ? -5.719 14.016 13.992 1 97.31 58 PRO B N 1
ATOM 1679 C CA . PRO B 1 58 ? -5.262 13.352 15.219 1 97.31 58 PRO B CA 1
ATOM 1680 C C . PRO B 1 58 ? -5.988 12.039 15.492 1 97.31 58 PRO B C 1
ATOM 1682 O O . PRO B 1 58 ? -5.41 11.117 16.062 1 97.31 58 PRO B O 1
ATOM 1685 N N . ALA B 1 59 ? -7.199 11.906 15.055 1 94.81 59 ALA B N 1
ATOM 1686 C CA . ALA B 1 59 ? -8.031 10.773 15.453 1 94.81 59 ALA B CA 1
ATOM 1687 C C . ALA B 1 59 ? -7.781 9.57 14.555 1 94.81 59 ALA B C 1
ATOM 1689 O O . ALA B 1 59 ? -8.297 8.477 14.812 1 94.81 59 ALA B O 1
ATOM 1690 N N . ARG B 1 60 ? -7.023 9.758 13.523 1 96.5 60 ARG B N 1
ATOM 1691 C CA . ARG B 1 60 ? -6.789 8.648 12.609 1 96.5 60 ARG B CA 1
ATOM 1692 C C . ARG B 1 60 ? -5.844 7.621 13.219 1 96.5 60 ARG B C 1
ATOM 1694 O O . ARG B 1 60 ? -4.887 7.98 13.906 1 96.5 60 ARG B O 1
ATOM 1701 N N . SER B 1 61 ? -6.031 6.344 12.891 1 96.88 61 SER B N 1
ATOM 1702 C CA . SER B 1 61 ? -5.203 5.25 13.391 1 96.88 61 SER B CA 1
ATOM 1703 C C . SER B 1 61 ? -3.732 5.469 13.047 1 96.88 61 SER B C 1
ATOM 1705 O O . SER B 1 61 ? -2.854 5.242 13.875 1 96.88 61 SER B O 1
ATOM 1707 N N . LYS B 1 62 ? -3.432 5.922 11.812 1 98.12 62 LYS B N 1
ATOM 1708 C CA . LYS B 1 62 ? -2.049 6.129 11.391 1 98.12 62 LYS B CA 1
ATOM 1709 C C . LYS B 1 62 ? -1.355 7.164 12.273 1 98.12 62 LYS B C 1
ATOM 1711 O O . LYS B 1 62 ? -0.166 7.035 12.57 1 98.12 62 LYS B O 1
ATOM 1716 N N . THR B 1 63 ? -2.076 8.188 12.648 1 98.5 63 THR B N 1
ATOM 1717 C CA . THR B 1 63 ? -1.51 9.219 13.508 1 98.5 63 THR B CA 1
ATOM 1718 C C . THR B 1 63 ? -1.152 8.648 14.883 1 98.5 63 THR B C 1
ATOM 1720 O O . THR B 1 63 ? -0.034 8.836 15.367 1 98.5 63 THR B O 1
ATOM 1723 N N . ARG B 1 64 ? -2.076 7.93 15.477 1 98.38 64 ARG B N 1
ATOM 1724 C CA . ARG B 1 64 ? -1.854 7.32 16.781 1 98.38 64 ARG B CA 1
ATOM 1725 C C . ARG B 1 64 ? -0.72 6.301 16.719 1 98.38 64 ARG B C 1
ATOM 1727 O O . ARG B 1 64 ? 0.143 6.273 17.594 1 98.38 64 ARG B O 1
ATOM 1734 N N . ASN B 1 65 ? -0.743 5.473 15.727 1 98.81 65 ASN B N 1
ATOM 1735 C CA . ASN B 1 65 ? 0.296 4.461 15.555 1 98.81 65 ASN B CA 1
ATOM 1736 C C . ASN B 1 65 ? 1.679 5.098 15.438 1 98.81 65 ASN B C 1
ATOM 1738 O O . ASN B 1 65 ? 2.625 4.664 16.094 1 98.81 65 ASN B O 1
ATOM 1742 N N . ALA B 1 66 ? 1.779 6.145 14.562 1 98.81 66 ALA B N 1
ATOM 1743 C CA . ALA B 1 66 ? 3.064 6.785 14.297 1 98.81 66 ALA B CA 1
ATOM 1744 C C . ALA B 1 66 ? 3.586 7.496 15.547 1 98.81 66 ALA B C 1
ATOM 1746 O O . ALA B 1 66 ? 4.797 7.551 15.773 1 98.81 66 ALA B O 1
ATOM 1747 N N . ALA B 1 67 ? 2.664 8.031 16.328 1 98.69 67 ALA B N 1
ATOM 1748 C CA . ALA B 1 67 ? 3.061 8.664 17.578 1 98.69 67 ALA B CA 1
ATOM 1749 C C . ALA B 1 67 ? 3.623 7.645 18.562 1 98.69 67 ALA B C 1
ATOM 1751 O O . ALA B 1 67 ? 4.551 7.941 19.312 1 98.69 67 ALA B O 1
ATOM 1752 N N . ARG B 1 68 ? 3.082 6.496 18.562 1 98.44 68 ARG B N 1
ATOM 1753 C CA . ARG B 1 68 ? 3.494 5.434 19.469 1 98.44 68 ARG B CA 1
ATOM 1754 C C . ARG B 1 68 ? 4.785 4.777 19 1 98.44 68 ARG B C 1
ATOM 1756 O O . ARG B 1 68 ? 5.68 4.504 19.797 1 98.44 68 ARG B O 1
ATOM 1763 N N . ASP B 1 69 ? 4.914 4.453 17.797 1 98.44 69 ASP B N 1
ATOM 1764 C CA . ASP B 1 69 ? 6.051 3.811 17.141 1 98.44 69 ASP B CA 1
ATOM 1765 C C . ASP B 1 69 ? 6.473 4.574 15.891 1 98.44 69 ASP B C 1
ATOM 1767 O O . ASP B 1 69 ? 5.797 4.52 14.867 1 98.44 69 ASP B O 1
ATOM 1771 N N . PRO B 1 70 ? 7.555 5.289 15.93 1 98.62 70 PRO B N 1
ATOM 1772 C CA . PRO B 1 70 ? 7.91 6.207 14.844 1 98.62 70 PRO B CA 1
ATOM 1773 C C . PRO B 1 70 ? 8.383 5.477 13.586 1 98.62 70 PRO B C 1
ATOM 1775 O O . PRO B 1 70 ? 8.547 6.098 12.539 1 98.62 70 PRO B O 1
ATOM 1778 N N . HIS B 1 71 ? 8.719 4.184 13.656 1 98.44 71 HIS B N 1
ATOM 1779 C CA . HIS B 1 71 ? 9.18 3.449 12.484 1 98.44 71 HIS B CA 1
ATOM 1780 C C . HIS B 1 71 ? 8.055 3.246 11.477 1 98.44 71 HIS B C 1
ATOM 1782 O O . HIS B 1 71 ? 7.043 2.611 11.797 1 98.44 71 HIS B O 1
ATOM 1788 N N . THR B 1 72 ? 8.203 3.762 10.289 1 98.88 72 THR B N 1
ATOM 1789 C CA . THR B 1 72 ? 7.172 3.691 9.258 1 98.88 72 THR B CA 1
ATOM 1790 C C . THR B 1 72 ? 7.777 3.289 7.918 1 98.88 72 THR B C 1
ATOM 1792 O O . THR B 1 72 ? 9 3.318 7.746 1 98.88 72 THR B O 1
ATOM 1795 N N . SER B 1 73 ? 6.98 2.828 7 1 98.94 73 SER B N 1
ATOM 1796 C CA . SER B 1 73 ? 7.332 2.582 5.602 1 98.94 73 SER B CA 1
ATOM 1797 C C . SER B 1 73 ? 6.332 3.242 4.656 1 98.94 73 SER B C 1
ATOM 1799 O O . SER B 1 73 ? 5.137 3.297 4.953 1 98.94 73 SER B O 1
ATOM 1801 N N . VAL B 1 74 ? 6.82 3.754 3.574 1 98.94 74 VAL B N 1
ATOM 1802 C CA . VAL B 1 74 ? 6.004 4.398 2.553 1 98.94 74 VAL B CA 1
ATOM 1803 C C . VAL B 1 74 ? 6.305 3.787 1.187 1 98.94 74 VAL B C 1
ATOM 1805 O O . VAL B 1 74 ? 7.469 3.635 0.811 1 98.94 74 VAL B O 1
ATOM 1808 N N . VAL B 1 75 ? 5.309 3.367 0.502 1 98.94 75 VAL B N 1
ATOM 1809 C CA . VAL B 1 75 ? 5.445 3.049 -0.916 1 98.94 75 VAL B CA 1
ATOM 1810 C C . VAL B 1 75 ? 4.965 4.227 -1.76 1 98.94 75 VAL B C 1
ATOM 1812 O O . VAL B 1 75 ? 3.844 4.711 -1.582 1 98.94 75 VAL B O 1
ATOM 1815 N N . VAL B 1 76 ? 5.793 4.691 -2.637 1 98.94 76 VAL B N 1
ATOM 1816 C CA . VAL B 1 76 ? 5.457 5.789 -3.539 1 98.94 76 VAL B CA 1
ATOM 1817 C C . VAL B 1 76 ? 5.191 5.242 -4.941 1 98.94 76 VAL B C 1
ATOM 1819 O O . VAL B 1 76 ? 6.055 4.598 -5.535 1 98.94 76 VAL B O 1
ATOM 1822 N N . PHE B 1 77 ? 3.988 5.59 -5.418 1 98.69 77 PHE B N 1
ATOM 1823 C CA . PHE B 1 77 ? 3.551 5.09 -6.715 1 98.69 77 PHE B CA 1
ATOM 1824 C C . PHE B 1 77 ? 3.732 6.152 -7.793 1 98.69 77 PHE B C 1
ATOM 1826 O O . PHE B 1 77 ? 3.676 7.352 -7.508 1 98.69 77 PHE B O 1
ATOM 1833 N N . SER B 1 78 ? 3.891 5.629 -9.031 1 98.19 78 SER B N 1
ATOM 1834 C CA . SER B 1 78 ? 3.623 6.477 -10.188 1 98.19 78 SER B CA 1
ATOM 1835 C C . SER B 1 78 ? 2.127 6.586 -10.461 1 98.19 78 SER B C 1
ATOM 1837 O O . SER B 1 78 ? 1.321 5.914 -9.812 1 98.19 78 SER B O 1
ATOM 1839 N N . ASP B 1 79 ? 1.755 7.484 -11.398 1 95.38 79 ASP B N 1
ATOM 1840 C CA . ASP B 1 79 ? 0.344 7.672 -11.719 1 95.38 79 ASP B CA 1
ATOM 1841 C C . ASP B 1 79 ? -0.245 6.422 -12.367 1 95.38 79 ASP B C 1
ATOM 1843 O O . ASP B 1 79 ? -1.38 6.039 -12.07 1 95.38 79 ASP B O 1
ATOM 1847 N N . ASP B 1 80 ? 0.583 5.863 -13.227 1 94.94 80 ASP B N 1
ATOM 1848 C CA . ASP B 1 80 ? 0.159 4.586 -13.789 1 94.94 80 ASP B CA 1
ATOM 1849 C C . ASP B 1 80 ? 0.425 3.441 -12.812 1 94.94 80 ASP B C 1
ATOM 1851 O O . ASP B 1 80 ? 1.519 3.34 -12.25 1 94.94 80 ASP B O 1
ATOM 1855 N N . TRP B 1 81 ? -0.501 2.596 -12.602 1 93.5 81 TRP B N 1
ATOM 1856 C CA . TRP B 1 81 ? -0.4 1.505 -11.641 1 93.5 81 TRP B CA 1
ATOM 1857 C C . TRP B 1 81 ? 0.823 0.64 -11.922 1 93.5 81 TRP B C 1
ATOM 1859 O O . TRP B 1 81 ? 1.469 0.144 -10.992 1 93.5 81 TRP B O 1
ATOM 1869 N N . ASP B 1 82 ? 1.132 0.387 -13.188 1 93.62 82 ASP B N 1
ATOM 1870 C CA . ASP B 1 82 ? 2.242 -0.49 -13.547 1 93.62 82 ASP B CA 1
ATOM 1871 C C . ASP B 1 82 ? 3.539 0.302 -13.703 1 93.62 82 ASP B C 1
ATOM 1873 O O . ASP B 1 82 ? 4.531 -0.221 -14.211 1 93.62 82 ASP B O 1
ATOM 1877 N N . GLY B 1 83 ? 3.508 1.577 -13.359 1 97.19 83 GLY B N 1
ATOM 1878 C CA . GLY B 1 83 ? 4.715 2.387 -13.406 1 97.19 83 GLY B CA 1
ATOM 1879 C C . GLY B 1 83 ? 5.676 2.096 -12.273 1 97.19 83 GLY B C 1
ATOM 1880 O O . GLY B 1 83 ? 5.383 1.278 -11.398 1 97.19 83 GLY B O 1
ATOM 1881 N N . PRO B 1 84 ? 6.836 2.75 -12.328 1 98.56 84 PRO B N 1
ATOM 1882 C CA . PRO B 1 84 ? 7.848 2.529 -11.297 1 98.56 84 PRO B CA 1
ATOM 1883 C C . PRO B 1 84 ? 7.367 2.945 -9.906 1 98.56 84 PRO B C 1
ATOM 1885 O O . PRO B 1 84 ? 6.547 3.855 -9.781 1 98.56 84 PRO B O 1
ATOM 1888 N N . TRP B 1 85 ? 7.863 2.303 -8.922 1 98.88 85 TRP B N 1
ATOM 1889 C CA . TRP B 1 85 ? 7.559 2.568 -7.52 1 98.88 85 TRP B CA 1
ATOM 1890 C C . TRP B 1 85 ? 8.781 2.348 -6.641 1 98.88 85 TRP B C 1
ATOM 1892 O O . TRP B 1 85 ? 9.781 1.771 -7.086 1 98.88 85 TRP B O 1
ATOM 1902 N N . VAL B 1 86 ? 8.734 2.797 -5.418 1 98.94 86 VAL B N 1
ATOM 1903 C CA . VAL B 1 86 ? 9.82 2.59 -4.465 1 98.94 86 VAL B CA 1
ATOM 1904 C C . VAL B 1 86 ? 9.258 2.52 -3.049 1 98.94 86 VAL B C 1
ATOM 1906 O O . VAL B 1 86 ? 8.281 3.203 -2.729 1 98.94 86 VAL B O 1
ATOM 1909 N N . GLN B 1 87 ? 9.781 1.642 -2.273 1 98.94 87 GLN B N 1
ATOM 1910 C CA . GLN B 1 87 ? 9.508 1.637 -0.84 1 98.94 87 GLN B CA 1
ATOM 1911 C C . GLN B 1 87 ? 10.586 2.396 -0.071 1 98.94 87 GLN B C 1
ATOM 1913 O O . GLN B 1 87 ? 11.781 2.197 -0.302 1 98.94 87 GLN B O 1
ATOM 1918 N N . ILE B 1 88 ? 10.172 3.24 0.829 1 98.94 88 ILE B N 1
ATOM 1919 C CA . ILE B 1 88 ? 11.047 4.031 1.684 1 98.94 88 ILE B CA 1
ATOM 1920 C C . ILE B 1 88 ? 10.695 3.785 3.15 1 98.94 88 ILE B C 1
ATOM 1922 O O . ILE B 1 88 ? 9.539 3.922 3.551 1 98.94 88 ILE B O 1
ATOM 1926 N N . ASP B 1 89 ? 11.641 3.402 3.916 1 98.81 89 ASP B N 1
ATOM 1927 C CA . ASP B 1 89 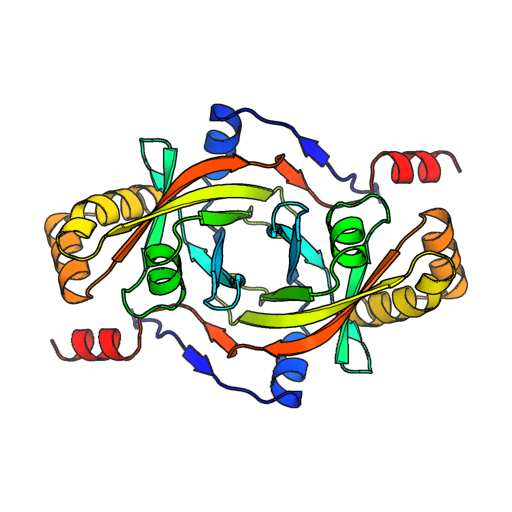? 11.5 3.338 5.367 1 98.81 89 ASP B CA 1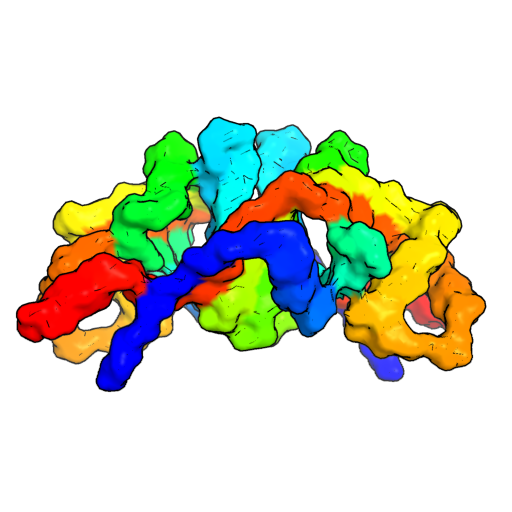
ATOM 1928 C C . ASP B 1 89 ? 12.008 4.617 6.027 1 98.81 89 ASP B C 1
ATOM 1930 O O . ASP B 1 89 ? 12.953 5.246 5.531 1 98.81 89 ASP B O 1
ATOM 1934 N N . GLY B 1 90 ? 11.359 4.957 7.055 1 98.88 90 GLY B N 1
ATOM 1935 C CA . GLY B 1 90 ? 11.797 6.16 7.746 1 98.88 90 GLY B CA 1
ATOM 1936 C C . GLY B 1 90 ? 11.172 6.32 9.117 1 98.88 90 GLY B C 1
ATOM 1937 O O . GLY B 1 90 ? 10.32 5.523 9.516 1 98.88 90 GLY B O 1
ATOM 1938 N N . ASP B 1 91 ? 11.586 7.328 9.828 1 98.88 91 ASP B N 1
ATOM 1939 C CA . ASP B 1 91 ? 11.109 7.66 11.164 1 98.88 91 ASP B CA 1
ATOM 1940 C C . ASP B 1 91 ? 10.141 8.836 11.125 1 98.88 91 ASP B C 1
ATOM 1942 O O . ASP B 1 91 ? 10.477 9.906 10.609 1 98.88 91 ASP B O 1
ATOM 1946 N N . ALA B 1 92 ? 9 8.609 11.727 1 98.94 92 ALA B N 1
ATOM 1947 C CA . ALA B 1 92 ? 7.938 9.617 11.688 1 98.94 92 ALA B CA 1
ATOM 1948 C C . ALA B 1 92 ? 7.973 10.5 12.93 1 98.94 92 ALA B C 1
ATOM 1950 O O . ALA B 1 92 ? 8.297 10.023 14.023 1 98.94 92 ALA B O 1
ATOM 1951 N N . GLU B 1 93 ? 7.664 11.695 12.75 1 98.88 93 GLU B N 1
ATOM 1952 C CA . GLU B 1 93 ? 7.246 12.641 13.781 1 98.88 93 GLU B CA 1
ATOM 1953 C C . GLU B 1 93 ? 5.824 13.141 13.523 1 98.88 93 GLU B C 1
ATOM 1955 O O . GLU B 1 93 ? 5.465 13.453 12.391 1 98.88 93 GLU B O 1
ATOM 1960 N N . VAL B 1 94 ? 5.043 13.117 14.586 1 98.94 94 VAL B N 1
ATOM 1961 C CA . VAL B 1 94 ? 3.682 13.641 14.477 1 98.94 94 VAL B CA 1
ATOM 1962 C C . VAL B 1 94 ? 3.613 15.039 15.094 1 98.94 94 VAL B C 1
ATOM 1964 O O . VAL B 1 94 ? 4.023 15.242 16.234 1 98.94 94 VAL B O 1
ATOM 1967 N N . LEU B 1 95 ? 3.148 16 14.289 1 98.88 95 LEU B N 1
ATOM 1968 C CA . LEU B 1 95 ? 2.895 17.359 14.766 1 98.88 95 LEU B CA 1
ATOM 1969 C C . LEU B 1 95 ? 1.4 17.656 14.781 1 98.88 95 LEU B C 1
ATOM 1971 O O . LEU B 1 95 ? 0.708 17.438 13.781 1 98.88 95 LEU B O 1
ATOM 1975 N N . ASN B 1 96 ? 0.967 18.141 15.906 1 98.69 96 ASN B N 1
ATOM 1976 C CA . ASN B 1 96 ? -0.409 18.609 16.031 1 98.69 96 ASN B CA 1
ATOM 1977 C C . ASN B 1 96 ? -0.481 20.125 16.078 1 98.69 96 ASN B C 1
ATOM 1979 O O . ASN B 1 96 ? 0.549 20.797 16.141 1 98.69 96 ASN B O 1
ATOM 1983 N N . MET B 1 97 ? -1.738 20.656 15.898 1 98.06 97 MET B N 1
ATOM 1984 C CA . MET B 1 97 ? -1.908 22.109 15.984 1 98.06 97 MET B CA 1
ATOM 1985 C C . MET B 1 97 ? -1.582 22.609 17.391 1 98.06 97 MET B C 1
ATOM 1987 O O . MET B 1 97 ? -1.868 21.938 18.375 1 98.06 97 MET B O 1
ATOM 1991 N N . PRO B 1 98 ? -0.899 23.766 17.547 1 98.06 98 PRO B N 1
ATOM 1992 C CA . PRO B 1 98 ? -0.593 24.703 16.469 1 98.06 98 PRO B CA 1
ATOM 1993 C C . PRO B 1 98 ? 0.757 24.422 15.805 1 98.06 98 PRO B C 1
ATOM 1995 O O . PRO B 1 98 ? 1.084 25.016 14.781 1 98.06 98 PRO B O 1
ATOM 1998 N N . GLU B 1 99 ? 1.507 23.453 16.344 1 98.56 99 GLU B N 1
ATOM 1999 C CA . GLU B 1 99 ? 2.871 23.203 15.891 1 98.56 99 GLU B CA 1
ATOM 2000 C C . GLU B 1 99 ? 2.885 22.688 14.453 1 98.56 99 GLU B C 1
ATOM 2002 O O . GLU B 1 99 ? 3.896 22.812 13.758 1 98.56 99 GLU B O 1
ATOM 2007 N N . ALA B 1 100 ? 1.791 22.156 14 1 98.75 100 ALA B N 1
ATOM 2008 C CA . ALA B 1 100 ? 1.715 21.547 12.672 1 98.75 100 ALA B CA 1
ATOM 2009 C C . ALA B 1 100 ? 1.596 22.609 11.586 1 98.75 100 ALA B C 1
ATOM 2011 O O . ALA B 1 100 ? 1.792 22.328 10.406 1 98.75 100 ALA B O 1
ATOM 2012 N N . ALA B 1 101 ? 1.274 23.828 11.922 1 98.56 101 ALA B N 1
ATOM 2013 C CA . ALA B 1 101 ? 0.821 24.844 10.977 1 98.56 101 ALA B CA 1
ATOM 2014 C C . ALA B 1 101 ? 1.85 25.047 9.867 1 98.56 101 ALA B C 1
ATOM 2016 O O . ALA B 1 101 ? 1.518 24.984 8.68 1 98.56 101 ALA B O 1
ATOM 2017 N N . ASP B 1 102 ? 3.078 25.312 10.211 1 98.06 102 ASP B N 1
ATOM 2018 C CA . ASP B 1 102 ? 4.098 25.594 9.203 1 98.06 102 ASP B CA 1
ATOM 2019 C C . ASP B 1 102 ? 4.379 24.359 8.352 1 98.06 102 ASP B C 1
ATOM 2021 O O . ASP B 1 102 ? 4.613 24.469 7.145 1 98.06 102 ASP B O 1
ATOM 2025 N N . GLY B 1 103 ? 4.406 23.188 8.969 1 98.56 103 GLY B N 1
ATOM 2026 C CA . GLY B 1 103 ? 4.586 21.953 8.234 1 98.56 103 GLY B CA 1
ATOM 2027 C C . GLY B 1 103 ? 3.48 21.703 7.227 1 98.56 103 GLY B C 1
ATOM 2028 O O . GLY B 1 103 ? 3.73 21.156 6.148 1 98.56 103 GLY B O 1
ATOM 2029 N N . LEU B 1 104 ? 2.264 22.078 7.602 1 98.81 104 LEU B N 1
ATOM 2030 C CA . LEU B 1 104 ? 1.133 21.906 6.699 1 98.81 104 LEU B CA 1
ATOM 2031 C C . LEU B 1 104 ? 1.23 22.844 5.508 1 98.81 104 LEU B C 1
ATOM 2033 O O . LEU B 1 104 ? 0.807 22.516 4.398 1 98.81 104 LEU B O 1
ATOM 2037 N N . VAL B 1 105 ? 1.775 24.047 5.711 1 98.62 105 VAL B N 1
ATOM 2038 C CA . VAL B 1 105 ? 2.078 24.938 4.602 1 98.62 105 VAL B CA 1
ATOM 2039 C C . VAL B 1 105 ? 3.068 24.266 3.65 1 98.62 105 VAL B C 1
ATOM 2041 O O . VAL B 1 105 ? 2.863 24.266 2.436 1 98.62 105 VAL B O 1
ATOM 2044 N N . ASP B 1 106 ? 4.16 23.734 4.199 1 98.25 106 ASP B N 1
ATOM 2045 C CA . ASP B 1 106 ? 5.141 23.016 3.383 1 98.25 106 ASP B CA 1
ATOM 2046 C C . ASP B 1 106 ? 4.488 21.875 2.604 1 98.25 106 ASP B C 1
ATOM 2048 O O . ASP B 1 106 ? 4.754 21.703 1.414 1 98.25 106 ASP B O 1
ATOM 2052 N N . TYR B 1 107 ? 3.658 21.156 3.285 1 98.81 107 TYR B N 1
ATOM 2053 C CA . TYR B 1 107 ? 2.918 20.078 2.637 1 98.81 107 TYR B CA 1
ATOM 2054 C C . TYR B 1 107 ? 2.139 20.609 1.435 1 98.81 107 TYR B C 1
ATOM 2056 O O . TYR B 1 107 ? 2.25 20.062 0.333 1 98.81 107 TYR B O 1
ATOM 2064 N N . PHE B 1 108 ? 1.316 21.609 1.621 1 98.69 108 PHE B N 1
ATOM 2065 C CA . PHE B 1 108 ? 0.499 22.188 0.554 1 98.69 108 PHE B CA 1
ATOM 2066 C C . PHE B 1 108 ? 1.366 22.609 -0.622 1 98.69 108 PHE B C 1
ATOM 2068 O O . PHE B 1 108 ? 1.029 22.344 -1.778 1 98.69 108 PHE B O 1
ATOM 2075 N N . ARG B 1 109 ? 2.504 23.234 -0.343 1 97.88 109 ARG B N 1
ATOM 2076 C CA . ARG B 1 109 ? 3.416 23.656 -1.4 1 97.88 109 ARG B CA 1
ATOM 2077 C C . ARG B 1 109 ? 3.914 22.469 -2.205 1 97.88 109 ARG B C 1
ATOM 2079 O O . ARG B 1 109 ? 4.059 22.547 -3.428 1 97.88 109 ARG B O 1
ATOM 2086 N N . CYS B 1 110 ? 4.207 21.406 -1.557 1 97.88 110 CYS B N 1
ATOM 2087 C CA . CYS B 1 110 ? 4.738 20.203 -2.207 1 97.88 110 CYS B CA 1
ATOM 2088 C C . CYS B 1 110 ? 3.723 19.625 -3.176 1 97.88 110 CYS B C 1
ATOM 2090 O O . CYS B 1 110 ? 4.086 19.172 -4.262 1 97.88 110 CYS B O 1
ATOM 2092 N N . ILE B 1 111 ? 2.426 19.609 -2.764 1 97.69 111 ILE B N 1
ATOM 2093 C CA . ILE B 1 111 ? 1.482 18.797 -3.525 1 97.69 111 ILE B CA 1
ATOM 2094 C C . ILE B 1 111 ? 0.648 19.688 -4.438 1 97.69 111 ILE B C 1
ATOM 2096 O O . ILE B 1 111 ? 0.105 19.234 -5.445 1 97.69 111 ILE B O 1
ATOM 2100 N N . ALA B 1 112 ? 0.516 20.984 -4.062 1 96.5 112 ALA B N 1
ATOM 2101 C CA . ALA B 1 112 ? -0.432 21.828 -4.777 1 96.5 112 ALA B CA 1
ATOM 2102 C C . ALA B 1 112 ? 0.21 23.156 -5.172 1 96.5 112 ALA B C 1
ATOM 2104 O O . ALA B 1 112 ? -0.382 23.953 -5.914 1 96.5 112 ALA B O 1
ATOM 2105 N N . GLY B 1 113 ? 1.438 23.438 -4.781 1 96.31 113 GLY B N 1
ATOM 2106 C CA . GLY B 1 113 ? 2.123 24.672 -5.141 1 96.31 113 GLY B CA 1
ATOM 2107 C C . GLY B 1 113 ? 1.794 25.828 -4.219 1 96.31 113 GLY B C 1
ATOM 2108 O O . GLY B 1 113 ? 1.91 25.703 -2.996 1 96.31 113 GLY B O 1
ATOM 2109 N N . GLU B 1 114 ? 1.384 27 -4.773 1 97 114 GLU B N 1
ATOM 2110 C CA . GLU B 1 114 ? 1.176 28.219 -3.982 1 97 114 GLU B CA 1
ATOM 2111 C C . GLU B 1 114 ? -0.291 28.375 -3.594 1 97 114 GLU B C 1
ATOM 2113 O O . GLU B 1 114 ? -1.174 27.797 -4.227 1 97 114 GLU B O 1
ATOM 2118 N N . HIS B 1 115 ? -0.518 29.062 -2.553 1 97.5 115 HIS B N 1
ATOM 2119 C CA . HIS B 1 115 ? -1.834 29.422 -2.041 1 97.5 115 HIS B CA 1
ATOM 2120 C C . HIS B 1 115 ? -2.031 30.938 -2.055 1 97.5 115 HIS B C 1
ATOM 2122 O O . HIS B 1 115 ? -1.1 31.688 -1.764 1 97.5 115 HIS B O 1
ATOM 2128 N N . PRO B 1 116 ? -3.197 31.375 -2.352 1 97.56 116 PRO B N 1
ATOM 2129 C CA . PRO B 1 116 ? -3.412 32.812 -2.465 1 97.56 116 PRO B CA 1
ATOM 2130 C C . PRO B 1 116 ? -3.248 33.531 -1.132 1 97.56 116 PRO B C 1
ATOM 2132 O O . PRO B 1 116 ? -2.934 34.75 -1.109 1 97.56 116 PRO B O 1
ATOM 2135 N N . ASP B 1 117 ? -3.518 32.875 -0.032 1 98.25 117 ASP B N 1
ATOM 2136 C CA . ASP B 1 117 ? -3.461 33.5 1.295 1 98.25 117 ASP B CA 1
ATOM 2137 C C . ASP B 1 117 ? -3.051 32.469 2.35 1 98.25 117 ASP B C 1
ATOM 2139 O O . ASP B 1 117 ? -3.896 31.75 2.896 1 98.25 117 ASP B O 1
ATOM 2143 N N . TRP B 1 118 ? -1.811 32.469 2.768 1 98 118 TRP B N 1
ATOM 2144 C CA . TRP B 1 118 ? -1.271 31.453 3.682 1 98 118 TRP B CA 1
ATOM 2145 C C . TRP B 1 118 ? -1.848 31.625 5.082 1 98 118 TRP B C 1
ATOM 2147 O O . TRP B 1 118 ? -2.006 30.656 5.82 1 98 118 TRP B O 1
ATOM 2157 N N . ASP B 1 119 ? -2.086 32.875 5.488 1 97.44 119 ASP B N 1
ATOM 2158 C CA . ASP B 1 119 ? -2.713 33.062 6.789 1 97.44 119 ASP B CA 1
ATOM 2159 C C . ASP B 1 119 ? -4.094 32.438 6.848 1 97.44 119 ASP B C 1
ATOM 2161 O O . ASP B 1 119 ? -4.449 31.797 7.848 1 97.44 119 ASP B O 1
ATOM 2165 N N . GLU B 1 120 ? -4.855 32.594 5.828 1 96.88 120 GLU B N 1
ATOM 2166 C CA . GLU B 1 120 ? -6.156 31.953 5.734 1 96.88 120 GLU B CA 1
ATOM 2167 C C . GLU B 1 120 ? -6.012 30.438 5.75 1 96.88 120 GLU B C 1
ATOM 2169 O O . GLU B 1 120 ? -6.805 29.734 6.387 1 96.88 120 GLU B O 1
ATOM 2174 N N . TYR B 1 121 ? -5.066 29.922 5.027 1 97.75 121 TYR B N 1
ATOM 2175 C CA . TYR B 1 121 ? -4.812 28.484 5.012 1 97.75 121 TYR B CA 1
ATOM 2176 C C . TYR B 1 121 ? -4.508 27.969 6.41 1 97.75 121 TYR B C 1
ATOM 2178 O O . TYR B 1 121 ? -5.109 26.984 6.863 1 97.75 121 TYR B O 1
ATOM 2186 N N . ARG B 1 122 ? -3.572 28.609 7.098 1 97.88 122 ARG B N 1
ATOM 2187 C CA . ARG B 1 122 ? -3.209 28.203 8.445 1 97.88 122 ARG B CA 1
ATOM 2188 C C . ARG B 1 122 ? -4.426 28.219 9.367 1 97.88 122 ARG B C 1
ATOM 2190 O O . ARG B 1 122 ? -4.598 27.312 10.188 1 97.88 122 ARG B O 1
ATOM 2197 N N . GLN B 1 123 ? -5.254 29.219 9.258 1 96.31 123 GLN B N 1
ATOM 2198 C CA . GLN B 1 123 ? -6.465 29.312 10.07 1 96.31 123 GLN B CA 1
ATOM 2199 C C . GLN B 1 123 ? -7.414 28.156 9.773 1 96.31 123 GLN B C 1
ATOM 2201 O O . GLN B 1 123 ? -7.988 27.562 10.688 1 96.31 123 GLN B O 1
ATOM 2206 N N . ALA B 1 124 ? -7.582 27.875 8.523 1 95.5 124 ALA B N 1
ATOM 2207 C CA . ALA B 1 124 ? -8.445 26.766 8.141 1 95.5 124 ALA B CA 1
ATOM 2208 C C . ALA B 1 124 ? -7.941 25.438 8.711 1 95.5 124 ALA B C 1
ATOM 2210 O O . ALA B 1 124 ? -8.727 24.625 9.211 1 95.5 124 ALA B O 1
ATOM 2211 N N . MET B 1 125 ? -6.602 25.172 8.648 1 97.56 125 MET B N 1
ATOM 2212 C CA . MET B 1 125 ? -6.02 23.953 9.203 1 97.56 125 MET B CA 1
ATOM 2213 C C . MET B 1 125 ? -6.234 23.891 10.711 1 97.56 125 MET B C 1
ATOM 2215 O O . MET B 1 125 ? -6.477 22.812 11.25 1 97.56 125 MET B O 1
ATOM 2219 N N . ALA B 1 126 ? -6.113 25.047 11.336 1 97 126 ALA B N 1
ATOM 2220 C CA . ALA B 1 126 ? -6.332 25.094 12.781 1 97 126 ALA B CA 1
ATOM 2221 C C . ALA B 1 126 ? -7.777 24.75 13.133 1 97 126 ALA B C 1
ATOM 2223 O O . ALA B 1 126 ? -8.031 23.969 14.039 1 97 126 ALA B O 1
ATOM 2224 N N . VAL B 1 127 ? -8.734 25.328 12.422 1 94.88 127 VAL B N 1
ATOM 2225 C CA . VAL B 1 127 ? -10.156 25.078 12.633 1 94.88 127 VAL B CA 1
ATOM 2226 C C . VAL B 1 127 ? -10.453 23.594 12.414 1 94.88 127 VAL B C 1
ATOM 2228 O O . VAL B 1 127 ? -11.234 23 13.156 1 94.88 127 VAL B O 1
ATOM 2231 N N . GLN B 1 128 ? -9.828 23 11.477 1 95.62 128 GLN B N 1
ATOM 2232 C CA . GLN B 1 128 ? -10.055 21.594 11.133 1 95.62 128 GLN B CA 1
ATOM 2233 C C . GLN B 1 128 ? -9.289 20.672 12.07 1 95.62 128 GLN B C 1
ATOM 2235 O O . GLN B 1 128 ? -9.516 19.453 12.07 1 95.62 128 GLN B O 1
ATOM 2240 N N . ASP B 1 129 ? -8.375 21.188 12.805 1 97.19 129 ASP B N 1
ATOM 2241 C CA . ASP B 1 129 ? -7.523 20.453 13.734 1 97.19 129 ASP B CA 1
ATOM 2242 C C . ASP B 1 129 ? -6.68 19.422 13.008 1 97.19 129 ASP B C 1
ATOM 2244 O O . ASP B 1 129 ? -6.68 18.234 13.383 1 97.19 129 ASP B O 1
ATOM 2248 N N . LYS B 1 130 ? -5.988 19.922 11.992 1 98.19 130 LYS B N 1
ATOM 2249 C CA . LYS B 1 130 ? -5.145 19.047 11.188 1 98.19 130 LYS B CA 1
ATOM 2250 C C . LYS B 1 130 ? -3.875 18.656 11.938 1 98.19 130 LYS B C 1
ATOM 2252 O O . LYS B 1 130 ? -3.42 19.391 12.82 1 98.19 130 LYS B O 1
ATOM 2257 N N . SER B 1 131 ? -3.369 17.5 11.594 1 98.75 131 SER B N 1
ATOM 2258 C CA . SER B 1 131 ? -2.043 17.047 12 1 98.75 131 SER B CA 1
ATOM 2259 C C . SER B 1 131 ? -1.149 16.797 10.789 1 98.75 131 SER B C 1
ATOM 2261 O O . SER B 1 131 ? -1.635 16.719 9.664 1 98.75 131 SER B O 1
ATOM 2263 N N . LEU B 1 132 ? 0.105 16.781 11.047 1 98.94 132 LEU B N 1
ATOM 2264 C CA . LEU B 1 132 ? 1.108 16.438 10.047 1 98.94 132 LEU B CA 1
ATOM 2265 C C . LEU B 1 132 ? 1.939 15.234 10.5 1 98.94 132 LEU B C 1
ATOM 2267 O O . LEU B 1 132 ? 2.395 15.188 11.648 1 98.94 132 LEU B O 1
ATOM 2271 N N . ILE B 1 133 ? 2.047 14.234 9.695 1 98.94 133 ILE B N 1
ATOM 2272 C CA . ILE B 1 133 ? 3.078 13.211 9.852 1 98.94 133 ILE B CA 1
ATOM 2273 C C . ILE B 1 133 ? 4.27 13.539 8.953 1 98.94 133 ILE B C 1
ATOM 2275 O O . ILE B 1 133 ? 4.113 13.688 7.738 1 98.94 133 ILE B O 1
ATOM 2279 N N . ARG B 1 134 ? 5.387 13.75 9.523 1 98.94 134 ARG B N 1
ATOM 2280 C CA . ARG B 1 134 ? 6.633 14.016 8.82 1 98.94 134 ARG B CA 1
ATOM 2281 C C . ARG B 1 134 ? 7.617 12.867 8.992 1 98.94 134 ARG B C 1
ATOM 2283 O O . ARG B 1 134 ? 7.957 12.492 10.109 1 98.94 134 ARG B O 1
ATOM 2290 N N . ILE B 1 135 ? 8.109 12.297 7.906 1 98.94 135 ILE B N 1
ATOM 2291 C CA . ILE B 1 135 ? 8.914 11.078 7.934 1 98.94 135 ILE B CA 1
ATOM 2292 C C . ILE B 1 135 ? 10.305 11.367 7.379 1 98.94 135 ILE B C 1
ATOM 2294 O O . ILE B 1 135 ? 10.445 11.797 6.23 1 98.94 135 ILE B O 1
ATOM 2298 N N . THR B 1 136 ? 11.328 11.133 8.148 1 98.94 136 THR B N 1
ATOM 2299 C CA . THR B 1 136 ? 12.719 11.203 7.695 1 98.94 136 THR B CA 1
ATOM 2300 C C . THR B 1 136 ? 13.164 9.867 7.117 1 98.94 136 THR B C 1
ATOM 2302 O O . THR B 1 136 ? 13.266 8.875 7.84 1 98.94 136 THR B O 1
ATOM 2305 N N . PRO B 1 137 ? 13.43 9.859 5.797 1 98.88 137 PRO B N 1
ATOM 2306 C CA . PRO B 1 137 ? 13.867 8.594 5.191 1 98.88 137 PRO B CA 1
ATOM 2307 C C . PRO B 1 137 ? 15.148 8.055 5.816 1 98.88 137 PRO B C 1
ATOM 2309 O O . PRO B 1 137 ? 16.109 8.812 6.02 1 98.88 137 PRO B O 1
ATOM 2312 N N . THR B 1 138 ? 15.227 6.77 6.105 1 98.62 138 THR B N 1
ATOM 2313 C CA . THR B 1 138 ? 16.406 6.152 6.688 1 98.62 138 THR B CA 1
ATOM 2314 C C . THR B 1 138 ? 16.953 5.059 5.77 1 98.62 138 THR B C 1
ATOM 2316 O O . THR B 1 138 ? 18.141 4.75 5.805 1 98.62 138 THR B O 1
ATOM 2319 N N . ARG B 1 139 ? 16.141 4.41 5.016 1 98.19 139 ARG B N 1
ATOM 2320 C CA . ARG B 1 139 ? 16.5 3.387 4.039 1 98.19 139 ARG B CA 1
ATOM 2321 C C . ARG B 1 139 ? 15.453 3.281 2.939 1 98.19 139 ARG B C 1
ATOM 2323 O O . ARG B 1 139 ? 14.32 3.736 3.109 1 98.19 139 ARG B O 1
ATOM 2330 N N . TRP B 1 140 ? 15.859 2.855 1.858 1 98.69 140 TRP B N 1
ATOM 2331 C CA . TRP B 1 140 ? 14.93 2.672 0.75 1 98.69 140 TRP B CA 1
ATOM 2332 C C . TRP B 1 140 ? 15.367 1.515 -0.143 1 98.69 140 TRP B C 1
ATOM 2334 O O . TRP B 1 140 ? 16.531 1.119 -0.129 1 98.69 140 TRP B O 1
ATOM 2344 N N . GLY B 1 141 ? 14.359 0.929 -0.764 1 98.38 141 GLY B N 1
ATOM 2345 C CA . GLY B 1 141 ? 14.656 -0.074 -1.775 1 98.38 141 GLY B CA 1
ATOM 2346 C C . GLY B 1 141 ? 14.977 0.523 -3.131 1 98.38 141 GLY B C 1
ATOM 2347 O O . GLY B 1 141 ? 15.039 1.745 -3.279 1 98.38 141 GLY B O 1
ATOM 2348 N N . PRO B 1 142 ? 15.227 -0.368 -4.078 1 98.62 142 PRO B N 1
ATOM 2349 C CA . PRO B 1 142 ? 15.391 0.106 -5.453 1 98.62 142 PRO B CA 1
ATOM 2350 C C . PRO B 1 142 ? 14.094 0.662 -6.043 1 98.62 142 PRO B C 1
ATOM 2352 O O . PRO B 1 142 ? 13.008 0.37 -5.535 1 98.62 142 PRO B O 1
ATOM 2355 N N . ILE B 1 143 ? 14.211 1.534 -7.051 1 98.88 143 ILE B N 1
ATOM 2356 C CA . ILE B 1 143 ? 13.07 1.844 -7.906 1 98.88 143 ILE B CA 1
ATOM 2357 C C . ILE B 1 143 ? 12.742 0.641 -8.789 1 98.88 143 ILE B C 1
ATOM 2359 O O . ILE B 1 143 ? 13.609 0.133 -9.5 1 98.88 143 ILE B O 1
ATOM 2363 N N . ALA B 1 144 ? 11.5 0.246 -8.68 1 98.38 144 ALA B N 1
ATOM 2364 C CA . ALA B 1 144 ? 11.188 -1.042 -9.289 1 98.38 144 ALA B CA 1
ATOM 2365 C C . ALA B 1 144 ? 9.984 -0.927 -10.227 1 98.38 144 ALA B C 1
ATOM 2367 O O . ALA B 1 144 ? 9.102 -0.089 -10.016 1 98.38 144 ALA B O 1
ATOM 2368 N N . THR B 1 145 ? 9.922 -1.675 -11.266 1 96.44 145 THR B N 1
ATOM 2369 C CA . THR B 1 145 ? 8.734 -1.979 -12.062 1 96.44 145 THR B CA 1
ATOM 2370 C C . THR B 1 145 ? 8.477 -3.484 -12.094 1 96.44 145 THR B C 1
ATOM 2372 O O . THR B 1 145 ? 9.391 -4.281 -11.867 1 96.44 145 THR B O 1
ATOM 2375 N N . GLY B 1 146 ? 7.195 -3.842 -12.281 1 92.38 146 GLY B N 1
ATOM 2376 C CA . GLY B 1 146 ? 6.863 -5.25 -12.438 1 92.38 146 GLY B CA 1
ATOM 2377 C C . GLY B 1 146 ? 7.223 -5.797 -13.805 1 92.38 146 GLY B C 1
ATOM 2378 O O . GLY B 1 146 ? 7.836 -5.102 -14.617 1 92.38 146 GLY B O 1
ATOM 2379 N N . GLY B 1 147 ? 6.855 -7.094 -13.953 1 92.25 147 GLY B N 1
ATOM 2380 C CA . GLY B 1 147 ? 7.141 -7.789 -15.203 1 92.25 147 GLY B CA 1
ATOM 2381 C C . GLY B 1 147 ? 7.902 -9.086 -15 1 92.25 147 GLY B C 1
ATOM 2382 O O . GLY B 1 147 ? 8.039 -9.562 -13.875 1 92.25 147 GLY B O 1
ATOM 2383 N N . PHE B 1 148 ? 8.422 -9.594 -16.141 1 93.31 148 PHE B N 1
ATOM 2384 C CA . PHE B 1 148 ? 9.211 -10.82 -16.094 1 93.31 148 PHE B CA 1
ATOM 2385 C C . PHE B 1 148 ? 10.57 -10.57 -15.445 1 93.31 148 PHE B C 1
ATOM 2387 O O . PHE B 1 148 ? 11.242 -9.594 -15.766 1 93.31 148 PHE B O 1
ATOM 2394 N N . PRO B 1 149 ? 10.898 -11.453 -14.562 1 93.81 149 PRO B N 1
ATOM 2395 C CA . PRO B 1 149 ? 12.32 -11.391 -14.219 1 93.81 149 PRO B CA 1
ATOM 2396 C C . PRO B 1 149 ? 13.234 -11.469 -15.445 1 93.81 149 PRO B C 1
ATOM 2398 O O . PRO B 1 149 ? 12.961 -12.242 -16.375 1 93.81 149 PRO B O 1
ATOM 2401 N N . PRO B 1 150 ? 14.305 -10.703 -15.398 1 91.5 150 PRO B N 1
ATOM 2402 C CA . PRO B 1 150 ? 15.172 -10.68 -16.578 1 91.5 150 PRO B CA 1
ATOM 2403 C C . PRO B 1 150 ? 15.648 -12.07 -16.984 1 91.5 150 PRO B C 1
ATOM 2405 O O . PRO B 1 150 ? 15.68 -12.391 -18.188 1 91.5 150 PRO B O 1
ATOM 2408 N N . GLU B 1 151 ? 16 -12.867 -16.047 1 91.25 151 GLU B N 1
ATOM 2409 C CA . GLU B 1 151 ? 16.531 -14.195 -16.359 1 91.25 151 GLU B CA 1
ATOM 2410 C C . GLU B 1 151 ? 15.453 -15.086 -16.984 1 91.25 151 GLU B C 1
ATOM 2412 O O . GLU B 1 151 ? 15.75 -15.93 -17.828 1 91.25 151 GLU B O 1
ATOM 2417 N N . VAL B 1 152 ? 14.25 -15.008 -16.516 1 90.75 152 VAL B N 1
ATOM 2418 C CA . VAL B 1 152 ? 13.133 -15.773 -17.062 1 90.75 152 VAL B CA 1
ATOM 2419 C C . VAL B 1 152 ? 12.852 -15.32 -18.5 1 90.75 152 VAL B C 1
ATOM 2421 O O . VAL B 1 152 ? 12.672 -16.156 -19.391 1 90.75 152 VAL B O 1
ATOM 2424 N N . ALA B 1 153 ? 12.789 -14.047 -18.719 1 90.25 153 ALA B N 1
ATOM 2425 C CA . ALA B 1 153 ? 12.562 -13.508 -20.062 1 90.25 153 ALA B CA 1
ATOM 2426 C C . ALA B 1 153 ? 13.617 -14.016 -21.047 1 90.25 153 ALA B C 1
ATOM 2428 O O . ALA B 1 153 ? 13.289 -14.414 -22.172 1 90.25 153 ALA B O 1
ATOM 2429 N N . ALA B 1 154 ? 14.859 -14 -20.562 1 88.94 154 ALA B N 1
ATOM 2430 C CA . ALA B 1 154 ? 15.961 -14.461 -21.406 1 88.94 154 ALA B CA 1
ATOM 2431 C C . ALA B 1 154 ? 15.789 -15.922 -21.797 1 88.94 154 ALA B C 1
ATOM 2433 O O . ALA B 1 154 ? 16.047 -16.297 -22.953 1 88.94 154 ALA B O 1
ATOM 2434 N N . ARG B 1 155 ? 15.383 -16.734 -20.875 1 86.88 155 ARG B N 1
ATOM 2435 C CA . ARG B 1 155 ? 15.172 -18.156 -21.125 1 86.88 155 ARG B CA 1
ATOM 2436 C C . ARG B 1 155 ? 14.039 -18.375 -22.109 1 86.88 155 ARG B C 1
ATOM 2438 O O . ARG B 1 155 ? 14.141 -19.234 -22.984 1 86.88 155 ARG B O 1
ATOM 2445 N N . LEU B 1 156 ? 13.023 -17.641 -22.047 1 87.75 156 LEU B N 1
ATOM 2446 C CA . LEU B 1 156 ? 11.875 -17.766 -22.922 1 87.75 156 LEU B CA 1
ATOM 2447 C C . LEU B 1 156 ? 12.219 -17.312 -24.344 1 87.75 156 LEU B C 1
ATOM 2449 O O . LEU B 1 156 ? 11.719 -17.875 -25.312 1 87.75 156 LEU B O 1
ATOM 2453 N N . ASP B 1 157 ? 12.992 -16.344 -24.422 1 86 157 ASP B N 1
ATOM 2454 C CA . ASP B 1 157 ? 13.383 -15.82 -25.719 1 86 157 ASP B CA 1
ATOM 2455 C C . ASP B 1 157 ? 14.359 -16.766 -26.422 1 86 157 ASP B C 1
ATOM 2457 O O . ASP B 1 157 ? 14.484 -16.734 -27.656 1 86 157 ASP B O 1
ATOM 2461 N N . ALA B 1 158 ? 15.086 -17.547 -25.719 1 86.19 158 ALA B N 1
ATOM 2462 C CA . ALA B 1 158 ? 16.062 -18.484 -26.281 1 86.19 158 ALA B CA 1
ATOM 2463 C C . ALA B 1 158 ? 15.359 -19.719 -26.828 1 86.19 158 ALA B C 1
ATOM 2465 O O . ALA B 1 158 ? 15.969 -20.516 -27.547 1 86.19 158 ALA B O 1
ATOM 2466 N N . ARG B 1 159 ? 14.117 -20 -26.531 1 76.75 159 ARG B N 1
ATOM 2467 C CA . ARG B 1 159 ? 13.375 -21.141 -27.047 1 76.75 159 ARG B CA 1
ATOM 2468 C C . ARG B 1 159 ? 12.703 -20.797 -28.375 1 76.75 159 ARG B C 1
ATOM 2470 O O . ARG B 1 159 ? 12.25 -19.672 -28.578 1 76.75 159 ARG B O 1
#

Sequence (318 aa):
MARTIATSTTVDRDEVLDFIRPRHRMLLATTRADGRPQMSPVTGGVDAEGRIVISTYPARSKTRNAARDPHTSVVVFSDDWDGPWVQIDGDAEVLNMPEAADGLVDYFRCIAGEHPDWDEYRQAMAVQDKSLIRITPTRWGPIATGGFPPEVAARLDARMARTIATSTTVDRDEVLDFIRPRHRMLLATTRADGRPQMSPVTGGVDAEGRIVISTYPARSKTRNAARDPHTSVVVFSDDWDGPWVQIDGDAEVLNMPEAADGLVDYFRCIAGEHPDWDEYRQAMAVQDKSLIRITPTRWGPIATGGFPPEVAARLDAR

Secondary structure (DSSP, 8-state):
-PPPBPEEE---HHHHHHHHTT--EEEEEEE-TTS-EEEEEEEEEE-TTS-EEEEE-TTSHHHHHHHH--EEEEEEE-SSTTS-EEEEEEEEEEE-TTTTHHHHHHHHHHHH---S-HHHHHHHHHHHT-EEEEEEEEEE--EEE-SB-HHHHHHHHH-/-PPPBPEEE---HHHHHHHHTT--EEEEEEE-TTS-EEEEEEEEEE-TTS-EEEEE-TTSHHHHHHHH--EEEEEEE-SSTTS-EEEEEEEEEEE-TTTTHHHHHHHHHHHH---S-HHHHHHHHHHHT-EEEEEEEEEE--EEE-SB-HHHHHHHHT-

InterPro domains:
  IPR011576 Pyridoxamine 5'-phosphate oxidase, N-terminal [PF01243] (14-141)
  IPR012349 FMN-binding split barrel [G3DSA:2.30.110.10] (8-143)
  IPR019920 F420-binding domain, putative [TIGR03618] (17-141)
  IPR052019 F420H(2)-dependent biliverdin reductase/Heme oxygenase [PTHR35176] (13-149)

Solvent-accessible surface area (backbone atoms only — not comparable to full-atom values): 16871 Å² total; per-residue (Å²): 130,86,82,58,61,31,46,72,45,81,65,55,72,68,54,49,49,62,62,44,44,87,34,42,50,31,36,42,33,24,39,42,95,87,65,46,76,43,73,44,82,42,62,34,20,42,43,95,87,63,27,40,30,31,76,48,40,68,85,38,67,60,46,51,22,28,63,73,38,32,64,33,39,35,38,41,38,42,93,50,86,78,40,52,30,34,42,36,31,22,44,39,45,70,31,46,67,75,74,15,43,65,58,48,50,48,34,43,37,46,69,68,44,84,68,99,49,62,70,59,49,44,50,50,41,53,76,61,48,35,22,29,43,39,26,44,68,76,48,64,60,38,45,28,35,66,62,38,52,59,70,50,49,52,56,58,67,72,102,130,86,82,58,60,32,46,72,45,81,63,54,71,70,53,50,47,63,62,44,44,87,34,40,49,28,36,42,33,23,39,41,96,86,64,45,78,43,71,43,81,42,62,34,20,41,42,96,88,62,27,40,29,31,78,50,41,66,85,39,67,61,46,50,21,28,63,73,40,31,63,33,39,34,37,41,39,43,93,50,88,76,40,52,29,34,42,37,31,23,43,40,45,70,32,47,65,74,74,16,44,67,58,49,52,46,35,44,38,46,70,67,46,83,69,98,48,63,68,60,50,44,50,52,40,54,76,60,46,34,20,29,43,38,27,43,68,76,48,64,58,41,45,29,35,67,62,39,52,59,70,50,50,52,55,59,66,73,102

pLDDT: mean 96.58, std 5.34, range [52.25, 98.94]